Protein AF-A0AAD4DQV1-F1 (afdb_monomer_lite)

Organism: NCBI:txid1912939

Foldseek 3Di:
DDFQLAVVQPKDWDVLQWDAQDDPDPDPVVVVVVVVVNVVQDCCLQRHDDQDPAFNKDLAFWIKIKMFGPAWFLFWKKKFFADLPDPVRQQQAFFKKWKKFKAQDPVSLVVDDDDPQDPVRADDPSNVVSVCVVGVSIDIDTQDIGTDHSPPPPHSMDMGTGDPVSSVSSDIGRMMMMIGPGGNDDGMHGGRYMGTDGDGPVVVD

Radius of gyration: 17.15 Å; chains: 1; bounding box: 56×35×45 Å

InterPro domains:
  IPR012919 SUN domain [PF07738] (46-105)
  IPR012919 SUN domain [PF07738] (138-199)
  IPR012919 SUN domain [PS51469] (10-201)
  IPR045119 SUN domain-containing protein 1-5 [PTHR12911] (1-199)

pLDDT: mean 87.0, std 13.78, range [47.75, 98.62]

Secondary structure (DSSP, 8-state):
---TT-GGGT-EE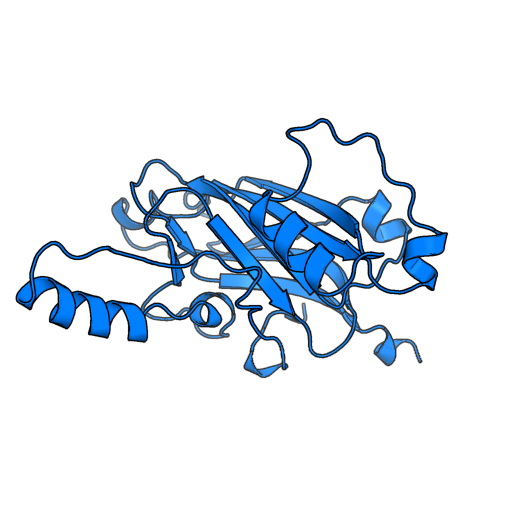-GGGS-------SSHHHHHHHHHHHHH--GGGGG-SS--SSPEEESSS-EEEEEEEEEEEEEEEEEEE---S-GGGTTTSB-EEEEEEEE-SHHHHHH-------TTSSSPHHHHHHHHHH-TT-EEEEEEEEE--TT-SS-SEEEEEPPHHHHHHT-EEEEEEEEE--BSS-SSEEE-EEEEEEEEGGGG-

Sequence (205 aa):
MQDFALVSSGAFYVPLLTSKFDITPSSWHVWRQTADQHKSNSPNLALTADLPESCWRLPQSRGHLGIGFKSPVIITHVSIEHLTQSSSSLLDAPRDIVIWGFIEHAENLQRYRPVNLGVDDGPPHAVIEASRRQNPSGSFIKLVHVEYSPFDHESPVQTFPVYQDILRSGFDFGLIVVEIRGNWGAIETCLYRVRVHGKDIRDEL

Structure (mmCIF, N/CA/C/O backbone):
data_AF-A0AAD4DQV1-F1
#
_entry.id   AF-A0AAD4DQV1-F1
#
loop_
_atom_site.group_PDB
_atom_site.id
_atom_site.type_symbol
_atom_site.label_atom_id
_atom_site.label_alt_id
_atom_site.label_comp_id
_atom_site.label_asym_id
_atom_site.label_entity_id
_atom_site.label_seq_id
_atom_site.pdbx_PDB_ins_code
_atom_site.Cartn_x
_atom_site.Cartn_y
_atom_site.Cartn_z
_atom_site.occupancy
_atom_site.B_iso_or_equiv
_atom_site.auth_seq_id
_atom_site.auth_comp_id
_atom_site.auth_asym_id
_atom_site.auth_atom_id
_atom_site.pdbx_PDB_model_num
ATOM 1 N N . MET A 1 1 ? -14.592 3.228 -7.881 1.00 81.81 1 MET A N 1
ATOM 2 C CA . MET A 1 1 ? -14.496 3.040 -6.414 1.00 81.81 1 MET A CA 1
ATOM 3 C C . MET A 1 1 ? -13.707 4.205 -5.844 1.00 81.81 1 MET A C 1
ATOM 5 O O . MET A 1 1 ? -12.772 4.638 -6.509 1.00 81.81 1 MET A O 1
ATOM 9 N N . GLN A 1 2 ? -14.097 4.743 -4.686 1.00 93.06 2 GLN A N 1
ATOM 10 C CA . GLN A 1 2 ? -13.367 5.841 -4.039 1.00 93.06 2 GLN A CA 1
ATOM 11 C C . GLN A 1 2 ? -11.947 5.398 -3.666 1.00 93.06 2 GLN A C 1
ATOM 13 O O . GLN A 1 2 ? -11.755 4.255 -3.254 1.00 93.06 2 GLN A O 1
ATOM 18 N N . ASP A 1 3 ? -10.969 6.285 -3.848 1.00 96.25 3 ASP A N 1
ATOM 19 C CA . ASP A 1 3 ? -9.567 6.065 -3.487 1.00 96.25 3 ASP A CA 1
ATOM 20 C C . ASP A 1 3 ? -9.250 6.802 -2.181 1.00 96.25 3 ASP A C 1
ATOM 22 O O . ASP A 1 3 ? -9.121 8.025 -2.155 1.00 96.25 3 ASP A O 1
ATOM 26 N N . PHE A 1 4 ? -9.161 6.053 -1.086 1.00 97.44 4 PHE A N 1
ATOM 27 C CA . PHE A 1 4 ? -8.849 6.571 0.244 1.00 97.44 4 PHE A CA 1
ATOM 28 C C . PHE A 1 4 ? -7.357 6.822 0.453 1.00 97.44 4 PHE A C 1
ATOM 30 O O . PHE A 1 4 ? -7.007 7.519 1.398 1.00 97.44 4 PHE A O 1
ATOM 37 N N . ALA A 1 5 ? -6.488 6.294 -0.416 1.00 97.69 5 ALA A N 1
ATOM 38 C CA . ALA A 1 5 ? -5.046 6.529 -0.364 1.00 97.69 5 ALA A CA 1
ATOM 39 C C . ALA A 1 5 ? -4.625 7.805 -1.112 1.00 97.69 5 ALA A C 1
ATOM 41 O O . ALA A 1 5 ? -3.450 8.164 -1.101 1.00 97.69 5 ALA A O 1
ATOM 42 N N . LEU A 1 6 ? -5.572 8.507 -1.738 1.00 96.75 6 LEU A N 1
ATOM 43 C CA . LEU A 1 6 ? -5.305 9.701 -2.524 1.00 96.75 6 LEU A CA 1
ATOM 44 C C . LEU A 1 6 ? -4.986 10.918 -1.635 1.00 96.75 6 LEU A C 1
ATOM 46 O O . LEU A 1 6 ? -5.798 11.327 -0.800 1.00 96.75 6 LEU A O 1
ATOM 50 N N . VAL A 1 7 ? -3.840 11.567 -1.871 1.00 96.19 7 VAL A N 1
ATOM 51 C CA . VAL A 1 7 ? -3.399 12.751 -1.099 1.00 96.19 7 VAL A CA 1
ATOM 52 C C . VAL A 1 7 ? -4.414 13.894 -1.163 1.00 96.19 7 VAL A C 1
ATOM 54 O O . VAL A 1 7 ? -4.730 14.500 -0.140 1.00 96.19 7 VAL A O 1
ATOM 57 N N . SER A 1 8 ? -5.001 14.166 -2.333 1.00 94.75 8 SER A N 1
ATOM 58 C CA . SER A 1 8 ? -6.030 15.210 -2.470 1.00 94.75 8 SER A CA 1
ATOM 59 C C . SER A 1 8 ? -7.336 14.883 -1.732 1.00 94.75 8 SER A C 1
ATOM 61 O O . SER A 1 8 ? -8.146 15.778 -1.504 1.00 94.75 8 SER A O 1
ATOM 63 N N . SER A 1 9 ? -7.536 13.626 -1.323 1.00 93.44 9 SER A N 1
ATOM 64 C CA . SER A 1 9 ? -8.640 13.188 -0.457 1.00 93.44 9 SER A CA 1
ATOM 65 C C . SER A 1 9 ? -8.276 13.207 1.036 1.00 93.44 9 SER A C 1
ATOM 67 O O . SER A 1 9 ? -9.138 12.961 1.881 1.00 93.44 9 SER A O 1
ATOM 69 N N . GLY A 1 10 ? -7.035 13.571 1.377 1.00 95.75 10 GLY A N 1
ATOM 70 C CA . GLY A 1 10 ? -6.538 13.727 2.746 1.00 95.75 10 GLY A CA 1
ATOM 71 C C . GLY A 1 10 ? -5.688 12.566 3.262 1.00 95.75 10 GLY A C 1
ATOM 72 O O . GLY A 1 10 ? -5.393 12.538 4.455 1.00 95.75 10 GLY A O 1
ATOM 73 N N . ALA A 1 11 ? -5.305 11.618 2.404 1.00 97.62 11 ALA A N 1
ATOM 74 C CA . ALA A 1 11 ? -4.319 10.603 2.754 1.00 97.62 11 ALA A CA 1
ATOM 75 C C . ALA A 1 11 ? -2.911 11.200 2.877 1.00 97.62 11 ALA A C 1
ATOM 77 O O . ALA A 1 11 ? -2.613 12.259 2.318 1.00 97.62 11 ALA A O 1
ATOM 78 N N . PHE A 1 12 ? -2.025 10.498 3.573 1.00 97.44 12 PHE A N 1
ATOM 79 C CA . PHE A 1 12 ? -0.627 10.893 3.722 1.00 97.44 12 PHE A CA 1
ATOM 80 C C . PHE A 1 12 ? 0.267 9.666 3.892 1.00 97.44 12 PHE A C 1
ATOM 82 O O . PHE A 1 12 ? -0.151 8.657 4.458 1.00 97.44 12 PHE A O 1
ATOM 89 N N . TYR A 1 13 ? 1.520 9.741 3.439 1.00 96.88 13 TYR A N 1
ATOM 90 C CA . TYR A 1 13 ? 2.496 8.705 3.777 1.00 96.88 13 TYR A CA 1
ATOM 91 C C . TYR A 1 13 ? 3.001 8.884 5.215 1.00 96.88 13 TYR A C 1
ATOM 93 O O . TYR A 1 13 ? 3.100 10.005 5.716 1.00 96.88 13 TYR A O 1
ATOM 101 N N . VAL A 1 14 ? 3.366 7.785 5.875 1.00 96.75 14 VAL A N 1
ATOM 102 C CA . VAL A 1 14 ? 3.884 7.791 7.250 1.00 96.75 14 VAL A CA 1
ATOM 103 C C . VAL A 1 14 ? 5.403 7.612 7.222 1.00 96.75 14 VAL A C 1
ATOM 105 O O . VAL A 1 14 ? 5.870 6.495 6.979 1.00 96.75 14 VAL A O 1
ATOM 108 N N . PRO A 1 15 ? 6.209 8.660 7.495 1.00 94.75 15 PRO A N 1
ATOM 109 C CA . PRO A 1 15 ? 7.661 8.603 7.309 1.00 94.75 15 PRO A CA 1
ATOM 110 C C . PRO A 1 15 ? 8.358 7.510 8.124 1.00 94.75 15 PRO A C 1
ATOM 112 O O . PRO A 1 15 ? 9.312 6.904 7.652 1.00 94.75 15 PRO A O 1
ATOM 115 N N . LEU A 1 16 ? 7.876 7.235 9.340 1.00 94.06 16 LEU A N 1
ATOM 116 C CA . LEU A 1 16 ? 8.454 6.215 10.223 1.00 94.06 16 LEU A CA 1
ATOM 117 C C . LEU A 1 16 ? 8.162 4.778 9.772 1.00 94.06 16 LEU A C 1
ATOM 119 O O . LEU A 1 16 ? 8.839 3.860 10.224 1.00 94.06 16 LEU A O 1
ATOM 123 N N . LEU A 1 17 ? 7.171 4.589 8.899 1.00 96.25 17 LEU A N 1
ATOM 124 C CA . LEU A 1 17 ? 6.757 3.293 8.357 1.00 96.25 17 LEU A CA 1
ATOM 125 C C . LEU A 1 17 ? 7.011 3.207 6.847 1.00 96.25 17 LEU A C 1
ATOM 127 O O . LEU A 1 17 ? 6.396 2.386 6.175 1.00 96.25 17 LEU A O 1
ATOM 131 N N . THR A 1 18 ? 7.861 4.083 6.304 1.00 96.44 18 THR A N 1
ATOM 132 C CA . THR A 1 18 ? 8.174 4.150 4.874 1.00 96.44 18 THR A CA 1
ATOM 133 C C . THR A 1 18 ? 9.675 3.999 4.673 1.00 96.44 18 THR A C 1
ATOM 135 O O . THR A 1 18 ? 10.473 4.688 5.308 1.00 96.44 18 THR A O 1
ATOM 138 N N . SER A 1 19 ? 10.065 3.089 3.783 1.00 94.62 19 SER A N 1
ATOM 139 C CA . SER A 1 19 ? 11.461 2.870 3.414 1.00 94.62 19 SER A CA 1
ATOM 140 C C . SER A 1 19 ? 12.062 4.133 2.800 1.00 94.62 19 SER A C 1
ATOM 142 O O . SER A 1 19 ? 11.410 4.851 2.044 1.00 94.62 19 SER A O 1
ATOM 144 N N . LYS A 1 20 ? 13.323 4.413 3.123 1.00 85.62 20 LYS A N 1
ATOM 145 C CA . LYS A 1 20 ? 14.037 5.562 2.567 1.00 85.62 20 LYS A CA 1
ATOM 146 C C . LYS A 1 20 ? 14.740 5.180 1.276 1.00 85.62 20 LYS A C 1
ATOM 148 O O . LYS A 1 20 ? 15.284 4.086 1.147 1.00 85.62 20 LYS A O 1
ATOM 153 N N . PHE A 1 21 ? 14.778 6.127 0.353 1.00 77.00 21 PHE A N 1
ATOM 154 C CA . PHE A 1 21 ? 15.714 6.093 -0.753 1.00 77.00 21 PHE A CA 1
ATOM 155 C C . PHE A 1 21 ? 17.005 6.743 -0.263 1.00 77.00 21 PHE A C 1
ATOM 157 O O . PHE A 1 21 ? 17.104 7.961 -0.313 1.00 77.00 21 PHE A O 1
ATOM 164 N N . ASP A 1 22 ? 17.934 5.956 0.282 1.00 64.81 22 ASP A N 1
ATOM 165 C CA . ASP A 1 22 ? 19.245 6.431 0.741 1.00 64.81 22 ASP A CA 1
ATOM 166 C C . ASP A 1 22 ? 20.325 5.893 -0.211 1.00 64.81 22 ASP A C 1
ATOM 168 O O . ASP A 1 22 ? 20.785 4.760 -0.075 1.00 64.81 22 ASP A O 1
ATOM 172 N N . ILE A 1 23 ? 20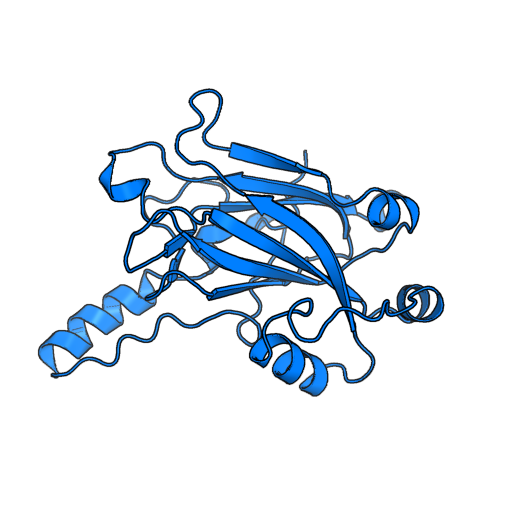.734 6.701 -1.193 1.00 58.88 23 ILE A N 1
ATOM 173 C CA . ILE A 1 23 ? 21.982 6.467 -1.925 1.00 58.88 23 ILE A CA 1
ATOM 174 C C . ILE A 1 23 ? 23.071 7.105 -1.069 1.00 58.88 23 ILE A C 1
ATOM 176 O O . ILE A 1 23 ? 23.034 8.313 -0.874 1.00 58.88 23 ILE A O 1
ATOM 180 N N . THR A 1 24 ? 24.026 6.339 -0.539 1.00 54.75 24 THR A N 1
ATOM 181 C CA . THR A 1 24 ? 25.240 6.905 0.066 1.00 54.75 24 THR A CA 1
ATOM 182 C C . THR A 1 24 ? 26.202 7.280 -1.061 1.00 54.75 24 THR A C 1
ATOM 184 O O . THR A 1 24 ? 26.795 6.404 -1.692 1.00 54.75 24 THR A O 1
ATOM 187 N N . PRO A 1 25 ? 26.372 8.564 -1.396 1.00 56.78 25 PRO A N 1
ATOM 188 C CA . PRO A 1 25 ? 27.166 8.925 -2.552 1.00 56.78 25 PRO A CA 1
ATOM 189 C C . PRO A 1 25 ? 28.649 8.995 -2.165 1.00 56.78 25 PRO A C 1
ATOM 191 O O . PRO A 1 25 ? 29.052 9.539 -1.136 1.00 56.78 25 PRO A O 1
ATOM 194 N N . SER A 1 26 ? 29.484 8.423 -3.027 1.00 57.31 26 SER A N 1
ATOM 195 C CA . SER A 1 26 ? 30.923 8.235 -2.809 1.00 57.31 26 SER A CA 1
ATOM 196 C C . SER A 1 26 ? 31.765 9.505 -3.005 1.00 57.31 26 SER A C 1
ATOM 198 O O . SER A 1 26 ? 32.960 9.501 -2.718 1.00 57.31 26 SER A O 1
ATOM 200 N N . SER A 1 27 ? 31.177 10.601 -3.501 1.00 62.59 27 SER A N 1
ATOM 201 C CA . SER A 1 27 ? 31.878 11.868 -3.752 1.00 62.59 27 SER A CA 1
ATOM 202 C C . SER A 1 27 ? 30.931 13.071 -3.793 1.00 62.59 27 SER A C 1
ATOM 204 O O . SER A 1 27 ? 29.734 12.929 -4.040 1.00 62.59 27 SER A O 1
ATOM 206 N N . TRP A 1 28 ? 31.460 14.282 -3.576 1.00 60.19 28 TRP A N 1
ATOM 207 C CA . TRP A 1 28 ? 30.679 15.530 -3.480 1.00 60.19 28 TRP A CA 1
ATOM 208 C C . TRP A 1 28 ? 29.912 15.908 -4.763 1.00 60.19 28 TRP A C 1
ATOM 210 O O . TRP A 1 28 ? 28.827 16.483 -4.684 1.00 60.19 28 TRP A O 1
ATOM 220 N N . HIS A 1 29 ? 30.434 15.562 -5.946 1.00 58.88 29 HIS A N 1
ATOM 221 C CA . HIS A 1 29 ? 29.721 15.749 -7.215 1.00 58.88 29 HIS A CA 1
ATOM 222 C C . HIS A 1 29 ? 28.482 14.846 -7.302 1.00 58.88 29 HIS A C 1
ATOM 224 O O . HIS A 1 29 ? 27.423 15.290 -7.745 1.00 58.88 29 HIS A O 1
ATOM 230 N N . VAL A 1 30 ? 28.597 13.607 -6.811 1.00 59.91 30 VAL A N 1
ATOM 231 C CA . VAL A 1 30 ? 27.486 12.649 -6.733 1.00 59.91 30 VAL A CA 1
ATOM 232 C C . VAL A 1 30 ? 26.493 13.064 -5.639 1.00 59.91 30 VAL A C 1
ATOM 234 O O . VAL A 1 30 ? 25.291 12.951 -5.857 1.00 59.91 30 VAL A O 1
ATOM 237 N N . TRP A 1 31 ? 26.94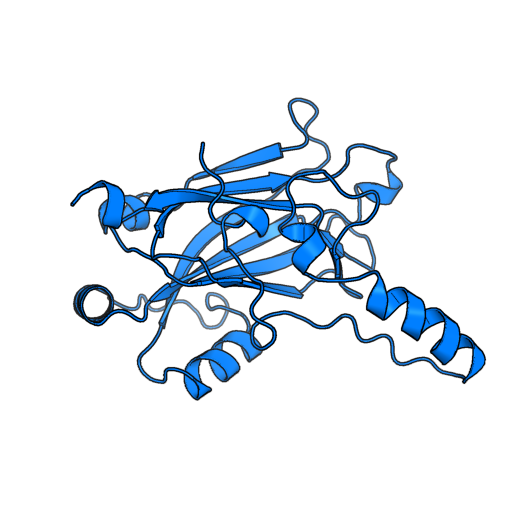7 13.649 -4.518 1.00 57.03 31 TRP A N 1
ATOM 238 C CA . TRP A 1 31 ? 26.064 14.235 -3.487 1.00 57.03 31 TRP A CA 1
ATOM 239 C C . TRP A 1 31 ? 25.111 15.295 -4.065 1.00 57.03 31 TRP A C 1
ATOM 241 O O . TRP A 1 31 ? 23.935 15.321 -3.718 1.00 57.03 31 TRP A O 1
ATOM 251 N N . ARG A 1 32 ? 25.587 16.169 -4.964 1.00 56.31 32 ARG A N 1
ATOM 252 C CA . ARG A 1 32 ? 24.755 17.251 -5.524 1.00 56.31 32 ARG A CA 1
ATOM 253 C C . ARG A 1 32 ? 23.686 16.731 -6.496 1.00 56.31 32 ARG A C 1
ATOM 255 O O . ARG A 1 32 ? 22.572 17.233 -6.478 1.00 56.31 32 ARG A O 1
ATOM 262 N N . GLN A 1 33 ? 24.003 15.701 -7.285 1.00 57.00 33 GLN A N 1
ATOM 263 C CA . GLN A 1 33 ? 23.046 15.042 -8.189 1.00 57.00 33 GLN A CA 1
ATOM 264 C C . GLN A 1 33 ? 22.039 14.161 -7.434 1.00 57.00 33 GLN A C 1
ATOM 266 O O . GLN A 1 33 ? 20.849 14.182 -7.737 1.00 57.00 33 GLN A O 1
ATOM 271 N N . THR A 1 34 ? 22.493 13.430 -6.413 1.00 54.78 34 THR A N 1
ATOM 272 C CA . THR A 1 34 ? 21.614 12.608 -5.564 1.00 54.78 34 THR A CA 1
ATOM 273 C C . THR A 1 34 ? 20.671 13.470 -4.729 1.00 54.78 34 THR A C 1
ATOM 275 O O . THR A 1 34 ? 19.503 13.124 -4.614 1.00 54.78 34 THR A O 1
ATOM 278 N N . ALA A 1 35 ? 21.098 14.636 -4.225 1.00 55.88 35 ALA A N 1
ATOM 279 C CA . ALA A 1 35 ? 20.228 15.560 -3.485 1.00 55.88 35 ALA A CA 1
ATOM 280 C C . ALA A 1 35 ? 19.004 16.046 -4.294 1.00 55.88 35 ALA A C 1
ATOM 282 O O . ALA A 1 35 ? 17.899 16.115 -3.749 1.00 55.88 35 ALA A O 1
ATOM 283 N N . ASP A 1 36 ? 19.170 16.334 -5.589 1.00 54.41 36 ASP A N 1
ATOM 284 C CA . ASP A 1 36 ? 18.055 16.693 -6.480 1.00 54.41 36 ASP A CA 1
ATOM 285 C C . ASP A 1 36 ? 17.170 15.473 -6.821 1.00 54.41 36 ASP A C 1
ATOM 287 O O . ASP A 1 36 ? 15.944 15.593 -6.921 1.00 54.41 36 ASP A O 1
ATOM 291 N N . GLN A 1 37 ? 17.752 14.270 -6.900 1.00 56.19 37 GLN A N 1
ATOM 292 C CA . GLN A 1 37 ? 16.990 13.017 -7.006 1.00 56.19 37 GLN A CA 1
ATOM 293 C C . GLN A 1 37 ? 16.195 12.693 -5.727 1.00 56.19 37 GLN A C 1
ATOM 295 O O . GLN A 1 37 ? 15.058 12.236 -5.812 1.00 56.19 37 GLN A O 1
ATOM 300 N N . HIS A 1 38 ? 16.722 12.996 -4.537 1.00 57.44 38 HIS A N 1
ATOM 301 C CA . HIS A 1 38 ? 15.999 12.829 -3.270 1.00 57.44 38 HIS A CA 1
ATOM 302 C C . HIS A 1 38 ? 14.786 13.762 -3.170 1.00 57.44 38 HIS A C 1
ATOM 304 O O . HIS A 1 38 ? 13.755 13.362 -2.634 1.00 57.44 38 HIS A O 1
ATOM 310 N N . LYS A 1 39 ? 14.877 14.993 -3.696 1.00 59.06 39 LYS A N 1
ATOM 311 C CA . LYS A 1 39 ? 13.730 15.918 -3.749 1.00 59.06 39 LYS A CA 1
ATOM 312 C C . LYS A 1 39 ? 12.637 15.455 -4.709 1.00 59.06 39 LYS A C 1
ATOM 314 O O . LYS A 1 39 ? 11.467 15.698 -4.430 1.00 59.06 39 LYS A O 1
ATOM 319 N N . SER A 1 40 ? 13.007 14.814 -5.818 1.00 73.81 40 SER A N 1
ATOM 320 C CA . SER A 1 40 ? 12.042 14.310 -6.800 1.00 73.81 40 SER A CA 1
ATOM 321 C C . SER A 1 40 ? 11.454 12.943 -6.433 1.00 73.81 40 SER A C 1
ATOM 323 O O . SER A 1 40 ? 10.347 12.650 -6.862 1.00 73.81 40 SER A O 1
ATOM 325 N N . ASN A 1 41 ? 12.104 12.139 -5.583 1.00 85.81 41 ASN A N 1
ATOM 326 C CA . ASN A 1 41 ? 11.630 10.809 -5.178 1.00 85.81 41 ASN A CA 1
ATOM 327 C C . ASN A 1 41 ? 10.736 10.805 -3.913 1.00 85.81 41 ASN A C 1
ATOM 329 O O . ASN A 1 41 ? 11.027 10.135 -2.917 1.00 85.81 41 ASN A O 1
ATOM 333 N N . SER A 1 42 ? 9.651 11.581 -3.915 1.00 90.62 42 SER A N 1
ATOM 334 C CA . SER A 1 42 ? 8.717 11.615 -2.779 1.00 90.62 42 SER A CA 1
ATOM 335 C C . SER A 1 42 ? 7.819 10.367 -2.738 1.00 90.62 42 SER A C 1
ATOM 337 O O . SER A 1 42 ? 7.233 10.031 -3.766 1.00 90.62 42 SER A O 1
ATOM 339 N N . PRO A 1 43 ? 7.582 9.738 -1.566 1.00 93.88 43 PRO A N 1
ATOM 340 C CA . PRO A 1 43 ? 6.581 8.671 -1.430 1.00 93.88 43 PRO A CA 1
ATOM 341 C C . PRO A 1 43 ? 5.161 9.087 -1.834 1.00 93.88 43 PRO A C 1
ATOM 343 O O . PRO A 1 43 ? 4.360 8.244 -2.228 1.00 93.88 43 PRO A O 1
ATOM 346 N N . ASN A 1 44 ? 4.856 10.391 -1.796 1.00 92.94 44 ASN A N 1
ATOM 347 C CA . ASN A 1 44 ? 3.573 10.917 -2.264 1.00 92.94 44 ASN A CA 1
ATOM 348 C C . ASN A 1 44 ? 3.318 10.654 -3.752 1.00 92.94 44 ASN A C 1
ATOM 350 O O . ASN A 1 44 ? 2.157 10.640 -4.142 1.00 92.94 44 ASN A O 1
ATOM 354 N N . LEU A 1 45 ? 4.354 10.410 -4.566 1.00 92.25 45 LEU A N 1
ATOM 355 C CA . LEU A 1 45 ? 4.180 10.036 -5.974 1.00 92.25 45 LEU A CA 1
ATOM 356 C C . LEU A 1 45 ? 3.315 8.780 -6.131 1.00 92.25 45 LEU A C 1
ATOM 358 O O . LEU A 1 45 ? 2.510 8.709 -7.051 1.00 92.25 45 LEU A O 1
ATOM 362 N N . ALA A 1 46 ? 3.417 7.832 -5.191 1.00 94.94 46 ALA A N 1
ATOM 363 C CA . ALA A 1 46 ? 2.605 6.617 -5.191 1.00 94.94 46 ALA A CA 1
ATOM 364 C C . ALA A 1 46 ? 1.140 6.852 -4.768 1.00 94.94 46 ALA A C 1
ATOM 366 O O . ALA A 1 46 ? 0.328 5.929 -4.837 1.00 94.94 46 ALA A O 1
ATOM 367 N N . LEU A 1 47 ? 0.803 8.061 -4.307 1.00 95.25 47 LEU A N 1
ATOM 368 C CA . LEU A 1 47 ? -0.470 8.421 -3.674 1.00 95.25 47 LEU A CA 1
ATOM 369 C C . LEU A 1 47 ? -1.184 9.589 -4.389 1.00 95.25 47 LEU A C 1
ATOM 371 O O . LEU A 1 47 ? -2.135 10.158 -3.850 1.00 95.25 47 LEU A O 1
ATOM 375 N N . THR A 1 48 ? -0.732 9.987 -5.582 1.00 90.19 48 THR A N 1
ATOM 376 C CA . THR A 1 48 ? -1.330 11.069 -6.390 1.00 90.19 48 THR A CA 1
ATOM 377 C C . THR A 1 48 ? -2.222 10.546 -7.521 1.00 90.19 48 THR A C 1
ATOM 379 O O . THR A 1 48 ? -2.101 9.402 -7.952 1.00 90.19 48 THR A O 1
ATOM 382 N N . ALA A 1 49 ? -3.171 11.377 -7.976 1.00 73.94 49 ALA A N 1
ATOM 383 C CA . ALA A 1 49 ? -4.227 10.972 -8.911 1.00 73.94 49 ALA A CA 1
ATOM 384 C C . ALA A 1 49 ? -3.746 10.783 -10.355 1.00 73.94 49 ALA A C 1
ATOM 386 O O . ALA A 1 49 ? -4.181 9.836 -11.010 1.00 73.94 49 ALA A O 1
ATOM 387 N N . ASP A 1 50 ? -2.886 11.669 -10.844 1.00 74.75 50 ASP A N 1
ATOM 388 C CA . ASP A 1 50 ? -2.306 11.538 -12.175 1.00 74.75 50 ASP A CA 1
ATOM 389 C C . ASP A 1 50 ? -1.103 10.609 -12.082 1.00 74.75 50 ASP A C 1
ATOM 391 O O . ASP A 1 50 ? -0.314 10.732 -11.141 1.00 74.75 50 ASP A O 1
ATOM 395 N N . LEU A 1 51 ? -0.975 9.674 -13.033 1.00 65.19 51 LEU A N 1
ATOM 396 C CA . LEU A 1 51 ? 0.241 8.876 -13.150 1.00 65.19 51 LEU A CA 1
ATOM 397 C C . LEU A 1 51 ? 1.393 9.851 -13.382 1.00 65.19 51 LEU A C 1
ATOM 399 O O . LEU A 1 51 ? 1.449 10.461 -14.454 1.00 65.19 51 LEU A O 1
ATOM 403 N N . PRO A 1 52 ? 2.271 10.058 -12.389 1.00 65.88 52 PRO A N 1
ATOM 404 C CA . PRO A 1 52 ? 3.303 11.054 -12.540 1.00 65.88 52 PRO A CA 1
ATOM 405 C C . PRO A 1 52 ? 4.288 10.573 -13.608 1.00 65.88 52 PRO A C 1
ATOM 407 O O . PRO A 1 52 ? 4.457 9.370 -13.824 1.00 65.88 52 PRO A O 1
ATOM 410 N N . GLU A 1 53 ? 5.004 11.504 -14.241 1.00 69.81 53 GLU A N 1
ATOM 411 C CA . GLU A 1 53 ? 6.116 11.156 -15.143 1.00 69.81 53 GLU A CA 1
ATOM 412 C C . GLU A 1 53 ? 7.213 10.336 -14.424 1.00 69.81 53 GLU A C 1
ATOM 414 O O . GLU A 1 53 ? 8.053 9.702 -15.061 1.00 69.81 53 GLU A O 1
ATOM 419 N N . SER A 1 54 ? 7.190 10.311 -13.085 1.00 79.25 54 SER A N 1
ATOM 420 C CA . SER A 1 54 ? 8.091 9.556 -12.216 1.00 79.25 54 SER A CA 1
ATOM 421 C C . SER A 1 54 ? 7.348 8.789 -11.117 1.00 79.25 54 SER A C 1
ATOM 423 O O . SER A 1 54 ? 6.412 9.308 -10.522 1.00 79.25 54 SER A O 1
ATOM 425 N N . CYS A 1 55 ? 7.829 7.600 -10.766 1.00 89.56 55 CYS A N 1
ATOM 426 C CA . CYS A 1 55 ? 7.343 6.808 -9.633 1.00 89.56 55 CYS A CA 1
ATOM 427 C C . CYS A 1 55 ? 8.094 7.105 -8.327 1.00 89.56 55 CYS A C 1
ATOM 429 O O . CYS A 1 55 ? 9.180 7.692 -8.339 1.00 89.56 55 CYS A O 1
ATOM 431 N N . TRP A 1 56 ? 7.566 6.599 -7.208 1.00 93.38 56 TRP A N 1
ATOM 432 C CA . TRP A 1 56 ? 8.362 6.454 -5.994 1.00 93.38 56 TRP A CA 1
ATOM 433 C C . TRP A 1 56 ? 9.310 5.254 -6.132 1.00 93.38 56 TRP A C 1
ATOM 435 O O . TRP A 1 56 ? 8.876 4.110 -6.269 1.00 93.38 56 TRP A O 1
ATOM 445 N N . ARG A 1 57 ? 10.615 5.524 -6.117 1.00 92.00 57 ARG A N 1
ATOM 446 C CA . ARG A 1 57 ? 11.684 4.539 -6.282 1.00 92.00 57 ARG A CA 1
ATOM 447 C C . ARG A 1 57 ? 12.201 4.025 -4.948 1.00 92.00 57 ARG A C 1
ATOM 449 O O . ARG A 1 57 ? 12.430 4.795 -4.013 1.00 92.00 57 ARG A O 1
ATOM 456 N N . LEU A 1 58 ? 12.484 2.730 -4.914 1.00 92.44 58 LEU A N 1
ATOM 457 C CA . LEU A 1 58 ? 13.254 2.043 -3.886 1.00 92.44 58 LEU A CA 1
ATOM 458 C C . LEU A 1 58 ? 14.614 1.655 -4.481 1.00 92.44 58 LEU A C 1
ATOM 460 O O . LEU A 1 58 ? 14.641 1.110 -5.583 1.00 92.44 58 LEU A O 1
ATOM 464 N N . PRO A 1 59 ? 15.736 1.853 -3.764 1.00 88.50 59 PRO A N 1
ATOM 465 C CA . PRO A 1 59 ? 17.071 1.548 -4.292 1.00 88.50 59 PRO A CA 1
ATOM 466 C C . PRO A 1 59 ? 17.369 0.033 -4.322 1.00 88.50 59 PRO A C 1
ATOM 468 O O . PRO A 1 59 ? 18.505 -0.386 -4.520 1.00 88.50 59 PRO A O 1
ATOM 471 N N . GLN A 1 60 ? 16.363 -0.792 -4.026 1.00 90.88 60 GLN A N 1
ATOM 472 C CA . GLN A 1 60 ? 16.419 -2.243 -3.893 1.00 90.88 60 GLN A CA 1
ATOM 473 C C . GLN A 1 60 ? 15.087 -2.825 -4.381 1.00 90.88 60 GLN A C 1
ATOM 475 O O . GLN A 1 60 ? 14.083 -2.113 -4.445 1.00 90.88 60 GLN A O 1
ATOM 480 N N . SER A 1 61 ? 15.039 -4.138 -4.603 1.00 94.31 61 SER A N 1
ATOM 481 C CA . SER A 1 61 ? 13.808 -4.837 -4.997 1.00 94.31 61 SER A CA 1
ATOM 482 C C . SER A 1 61 ? 12.739 -4.922 -3.893 1.00 94.31 61 SER A C 1
ATOM 484 O O . SER A 1 61 ? 11.609 -5.338 -4.155 1.00 94.31 61 SER A O 1
ATOM 486 N N . ARG A 1 62 ? 13.085 -4.543 -2.653 1.00 95.44 62 ARG A N 1
ATOM 487 C CA . ARG A 1 62 ? 12.243 -4.649 -1.453 1.00 95.44 62 ARG A CA 1
ATOM 488 C C . ARG A 1 62 ? 12.092 -3.311 -0.745 1.00 95.44 62 ARG A C 1
ATOM 490 O O . ARG A 1 62 ? 13.009 -2.494 -0.740 1.00 95.44 62 ARG A O 1
ATOM 497 N N . GLY A 1 63 ? 10.960 -3.126 -0.079 1.00 96.00 63 GLY A N 1
ATOM 498 C CA . GLY A 1 63 ? 10.687 -1.938 0.723 1.00 96.00 63 GLY A CA 1
ATOM 499 C C . GLY A 1 63 ? 9.264 -1.926 1.257 1.00 96.00 63 GLY A C 1
ATOM 500 O O . GLY A 1 63 ? 8.522 -2.894 1.114 1.00 96.00 63 GLY A O 1
ATOM 501 N N . HIS A 1 64 ? 8.878 -0.835 1.901 1.00 97.44 64 HIS A N 1
ATOM 502 C CA . HIS A 1 64 ? 7.528 -0.670 2.428 1.00 97.44 64 HIS A CA 1
ATOM 503 C C . HIS A 1 64 ? 7.091 0.795 2.426 1.00 97.44 64 HIS A C 1
ATOM 505 O O . HIS A 1 64 ? 7.915 1.682 2.645 1.00 97.44 64 HIS A O 1
ATOM 511 N N . LEU A 1 65 ? 5.799 1.034 2.202 1.00 98.25 65 LEU A N 1
ATOM 512 C CA . LEU A 1 65 ? 5.145 2.342 2.224 1.00 98.25 65 LEU A CA 1
ATOM 513 C C . LEU A 1 65 ? 4.033 2.341 3.273 1.00 98.25 65 LEU A C 1
ATOM 515 O O . LEU A 1 65 ? 3.064 1.594 3.147 1.00 98.25 65 LEU A O 1
ATOM 519 N N . GLY A 1 66 ? 4.158 3.185 4.294 1.00 98.25 66 GLY A N 1
ATOM 520 C CA . GLY A 1 66 ? 3.092 3.416 5.265 1.00 98.25 66 GLY A CA 1
ATOM 521 C C . GLY A 1 66 ? 2.128 4.478 4.753 1.00 98.25 66 GLY A C 1
ATOM 522 O O . GLY A 1 66 ? 2.578 5.538 4.323 1.00 98.25 66 GLY A O 1
ATOM 523 N N . ILE A 1 67 ? 0.825 4.220 4.824 1.00 98.50 67 ILE A N 1
ATOM 524 C CA . ILE A 1 67 ? -0.233 5.118 4.343 1.00 98.50 67 ILE A CA 1
ATOM 525 C C . ILE A 1 67 ? -1.228 5.339 5.480 1.00 98.50 67 ILE A C 1
ATOM 527 O O . ILE A 1 67 ? -1.804 4.379 5.986 1.00 98.50 67 ILE A O 1
ATOM 531 N N . GLY A 1 68 ? -1.420 6.594 5.874 1.00 97.81 68 GLY A N 1
ATOM 532 C CA . GLY A 1 68 ? -2.477 7.032 6.778 1.00 97.81 68 GLY A CA 1
ATOM 533 C C . GLY A 1 68 ? -3.644 7.645 6.007 1.00 97.81 68 GLY A C 1
ATOM 534 O O . GLY A 1 68 ? -3.455 8.268 4.958 1.00 97.81 68 GLY A O 1
ATOM 535 N N . PHE A 1 69 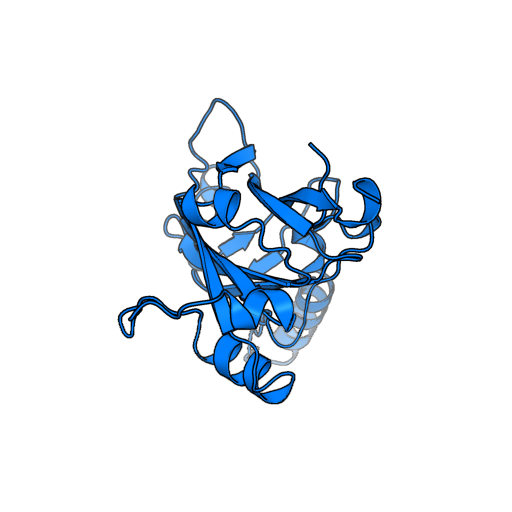? -4.853 7.479 6.535 1.00 96.69 69 PHE A N 1
ATOM 536 C CA . PHE A 1 69 ? -6.083 8.000 5.942 1.00 96.69 69 PHE A CA 1
ATOM 537 C C . PHE A 1 69 ? -6.648 9.175 6.744 1.00 96.69 69 PHE A C 1
ATOM 539 O O . PHE A 1 69 ? -6.371 9.344 7.931 1.00 96.69 69 PHE A O 1
ATOM 546 N N . LYS A 1 70 ? -7.494 9.983 6.096 1.00 95.69 70 LYS A N 1
ATOM 547 C CA . LYS A 1 70 ? -8.211 11.098 6.740 1.00 95.69 70 LYS A CA 1
ATOM 548 C C . LYS A 1 70 ? -9.213 10.628 7.805 1.00 95.69 70 LYS A C 1
ATOM 550 O O . LYS A 1 70 ? -9.497 11.357 8.754 1.00 95.69 70 LYS A O 1
ATOM 555 N N . SER A 1 71 ? -9.784 9.449 7.606 1.00 93.38 71 SER A N 1
ATOM 556 C CA . SER A 1 71 ? -10.766 8.793 8.469 1.00 93.38 71 SER A CA 1
ATOM 557 C C . SER A 1 71 ? -10.572 7.280 8.385 1.00 93.38 71 SER A C 1
ATOM 559 O O . SER A 1 71 ? -10.023 6.806 7.388 1.00 93.38 71 SER A O 1
ATOM 561 N N . PRO A 1 72 ? -11.005 6.516 9.401 1.00 94.75 72 PRO A N 1
ATOM 562 C CA . PRO A 1 72 ? -10.921 5.064 9.356 1.00 94.75 72 PRO A CA 1
ATOM 563 C C . PRO A 1 72 ? -11.747 4.475 8.209 1.00 94.75 72 PRO A C 1
ATOM 565 O O . PRO A 1 72 ? -12.877 4.899 7.957 1.00 94.75 72 PRO A O 1
ATOM 568 N N . VAL A 1 73 ? -11.171 3.488 7.524 1.00 96.00 73 VAL A N 1
ATOM 569 C CA . VAL A 1 73 ? -11.750 2.874 6.324 1.00 96.00 73 VAL A CA 1
ATOM 570 C C . VAL A 1 73 ? -11.944 1.383 6.544 1.00 96.00 73 VAL A C 1
ATOM 572 O O . VAL A 1 73 ? -10.996 0.683 6.905 1.00 96.00 73 VAL A O 1
ATOM 575 N N . ILE A 1 74 ? -13.140 0.874 6.246 1.00 96.38 74 ILE A N 1
ATOM 576 C CA . ILE A 1 74 ? -13.358 -0.566 6.071 1.00 96.38 74 ILE A CA 1
ATOM 577 C C . ILE A 1 74 ? -12.864 -0.924 4.671 1.00 96.38 74 ILE A C 1
ATOM 579 O O . ILE A 1 74 ? -13.541 -0.673 3.668 1.00 96.38 74 ILE A O 1
ATOM 583 N N . ILE A 1 75 ? -11.642 -1.448 4.595 1.00 97.75 75 ILE A N 1
ATOM 584 C CA . ILE A 1 75 ? -10.957 -1.708 3.327 1.00 97.75 75 ILE A CA 1
ATOM 585 C C . ILE A 1 75 ? -11.546 -2.954 2.674 1.00 97.75 75 ILE A C 1
ATOM 587 O O . ILE A 1 75 ? -11.668 -4.002 3.299 1.00 97.75 75 ILE A O 1
ATOM 591 N N . THR A 1 76 ? -11.874 -2.839 1.389 1.00 97.88 76 THR A N 1
ATOM 592 C CA . THR A 1 76 ? -12.418 -3.941 0.591 1.00 97.88 76 THR A CA 1
ATOM 593 C C . THR A 1 76 ? -11.471 -4.406 -0.501 1.00 97.88 76 THR A C 1
ATOM 595 O O . THR A 1 76 ? -11.372 -5.604 -0.753 1.00 97.88 76 THR A O 1
ATOM 598 N N . HIS A 1 77 ? -10.780 -3.468 -1.148 1.00 98.44 77 HIS A N 1
ATOM 599 C CA . HIS A 1 77 ? -9.875 -3.751 -2.251 1.00 98.44 77 HIS A CA 1
ATOM 600 C C . HIS A 1 77 ? -8.679 -2.809 -2.211 1.00 98.44 77 HIS A C 1
ATOM 602 O O . HIS A 1 77 ? -8.770 -1.678 -1.727 1.00 98.44 77 HIS A O 1
ATOM 608 N N . VAL A 1 78 ? -7.579 -3.258 -2.796 1.00 98.31 78 VAL A N 1
ATOM 609 C CA . VAL A 1 78 ? -6.394 -2.445 -3.063 1.00 98.31 78 VAL A CA 1
ATOM 610 C C . VAL A 1 78 ? -6.090 -2.549 -4.546 1.00 98.31 78 VAL A C 1
ATOM 612 O O . VAL A 1 78 ? -6.185 -3.636 -5.110 1.00 98.31 78 VAL A O 1
ATOM 615 N N . SER A 1 79 ? -5.736 -1.436 -5.180 1.00 97.88 79 SER A N 1
ATOM 616 C CA . SER A 1 79 ? -5.278 -1.449 -6.568 1.00 97.88 79 SER A CA 1
ATOM 617 C C . SER A 1 79 ? -3.820 -1.040 -6.662 1.00 97.88 79 SER A C 1
ATOM 619 O O . SER A 1 79 ? -3.400 -0.096 -5.993 1.00 97.88 79 SER A O 1
ATOM 621 N N . ILE A 1 80 ? -3.077 -1.731 -7.519 1.00 96.62 80 ILE A N 1
ATOM 622 C CA . ILE A 1 80 ? -1.698 -1.414 -7.883 1.00 96.62 80 ILE A CA 1
ATOM 623 C C . ILE A 1 80 ? -1.685 -1.051 -9.361 1.00 96.62 80 ILE A C 1
ATOM 625 O O . ILE A 1 80 ? -2.355 -1.690 -10.172 1.00 96.62 80 ILE A O 1
ATOM 629 N N . GLU A 1 81 ? -0.949 -0.004 -9.702 1.00 92.50 81 GLU A N 1
ATOM 630 C CA . GLU A 1 81 ? -0.828 0.483 -11.068 1.00 92.50 81 GLU A CA 1
ATOM 631 C C . GLU A 1 81 ? 0.637 0.771 -11.388 1.00 92.50 81 GLU A C 1
ATOM 633 O O . GLU A 1 81 ? 1.368 1.312 -10.553 1.00 92.50 81 GLU A O 1
ATOM 638 N N . HIS A 1 82 ? 1.047 0.398 -12.600 1.00 90.31 82 HIS A N 1
ATOM 639 C CA . HIS A 1 82 ? 2.380 0.620 -13.151 1.00 90.31 82 HIS A CA 1
ATOM 640 C C . HIS A 1 82 ? 2.279 1.143 -14.587 1.00 90.31 82 HIS A C 1
ATOM 642 O O . HIS A 1 82 ? 1.291 0.891 -15.280 1.00 90.31 82 HIS A O 1
ATOM 648 N N . LEU A 1 83 ? 3.302 1.862 -15.061 1.00 83.56 83 LEU A N 1
ATOM 649 C CA . LEU A 1 83 ? 3.371 2.225 -16.477 1.00 83.56 83 LEU A CA 1
ATOM 650 C C . LEU A 1 83 ? 3.578 0.992 -17.356 1.00 83.56 83 LEU A C 1
ATOM 652 O O . LEU A 1 83 ? 4.313 0.074 -17.002 1.00 83.56 83 LEU A O 1
ATOM 656 N N . THR A 1 84 ? 2.992 1.044 -18.551 1.00 71.81 84 THR A N 1
ATOM 657 C CA . THR A 1 84 ? 3.111 0.025 -19.605 1.00 71.81 84 THR A CA 1
ATOM 658 C C . THR A 1 84 ? 4.227 0.321 -20.614 1.00 71.81 84 THR A C 1
ATOM 660 O O . THR A 1 84 ? 4.340 -0.357 -21.636 1.00 71.81 84 THR A O 1
ATOM 663 N N . GLN A 1 85 ? 5.038 1.360 -20.387 1.00 65.00 85 GLN A N 1
ATOM 664 C CA . GLN A 1 85 ? 5.994 1.845 -21.384 1.00 65.00 85 GLN A CA 1
ATOM 665 C C . GLN A 1 85 ? 7.358 1.157 -21.262 1.00 65.00 85 GLN A C 1
ATOM 667 O O . GLN A 1 85 ? 8.055 1.342 -20.276 1.00 65.00 85 GLN A O 1
ATOM 672 N N . SER A 1 86 ? 7.787 0.481 -22.334 1.00 62.16 86 SER A N 1
ATOM 673 C CA . SER A 1 86 ? 9.102 -0.166 -22.515 1.00 62.16 86 SER A CA 1
ATOM 674 C C . SER A 1 86 ? 9.412 -1.337 -21.570 1.00 62.16 86 SER A C 1
ATOM 676 O O . SER A 1 86 ? 9.141 -1.300 -20.377 1.00 62.16 86 SER A O 1
ATOM 678 N N . SER A 1 87 ? 10.050 -2.389 -22.092 1.00 61.06 87 SER A N 1
ATOM 679 C CA . SER A 1 87 ? 10.347 -3.609 -21.325 1.00 61.06 87 SER A CA 1
ATOM 680 C C . SER A 1 87 ? 11.269 -3.377 -20.125 1.00 61.06 87 SER A C 1
ATOM 682 O O . SER A 1 87 ? 11.144 -4.072 -19.121 1.00 61.06 87 SER A O 1
ATOM 684 N N . SER A 1 88 ? 12.182 -2.403 -20.203 1.00 61.81 88 SER A N 1
ATOM 685 C CA . SER A 1 88 ? 13.087 -2.057 -19.099 1.00 61.81 88 SER A CA 1
ATOM 686 C C . SER A 1 88 ? 12.353 -1.510 -17.877 1.00 61.81 88 SER A C 1
ATOM 688 O O . SER A 1 88 ? 12.793 -1.769 -16.763 1.00 61.81 88 SER A O 1
ATOM 690 N N . SER A 1 89 ? 11.231 -0.817 -18.083 1.00 73.50 89 SER A N 1
ATOM 691 C CA . SER A 1 89 ? 10.378 -0.284 -17.014 1.00 73.50 89 SER A CA 1
ATOM 692 C C . SER A 1 89 ? 9.271 -1.251 -16.599 1.00 73.50 89 SER A C 1
ATOM 694 O O . SER A 1 89 ? 8.356 -0.860 -15.896 1.00 73.50 89 SER A O 1
ATOM 696 N N . LEU A 1 90 ? 9.269 -2.500 -17.070 1.00 88.81 90 LEU A N 1
ATOM 697 C CA . LEU A 1 90 ? 8.378 -3.526 -16.512 1.00 88.81 90 LEU A CA 1
ATOM 698 C C . LEU A 1 90 ? 9.115 -4.365 -15.461 1.00 88.81 90 LEU A C 1
ATOM 700 O O . LEU A 1 90 ? 8.493 -4.903 -14.553 1.00 88.81 90 LEU A O 1
ATOM 704 N N . LEU A 1 91 ? 10.447 -4.468 -15.554 1.00 93.25 91 LEU A N 1
ATOM 705 C CA . LEU A 1 91 ? 11.248 -5.282 -14.634 1.00 93.25 91 LEU A CA 1
ATOM 706 C C . LEU A 1 91 ? 11.382 -4.662 -13.230 1.00 93.25 91 LEU A C 1
ATOM 708 O O . LEU A 1 91 ? 11.624 -5.389 -12.264 1.00 93.25 91 LEU A O 1
ATOM 712 N N . ASP A 1 92 ? 11.235 -3.341 -13.116 1.00 93.12 92 ASP A N 1
ATOM 713 C CA . ASP A 1 92 ? 11.241 -2.582 -11.858 1.00 93.12 92 ASP A CA 1
ATOM 714 C C . ASP A 1 92 ? 9.856 -2.469 -11.209 1.00 93.12 92 ASP A C 1
ATOM 716 O O . ASP A 1 92 ? 9.755 -1.989 -10.078 1.00 93.12 92 ASP A O 1
ATOM 720 N N . ALA A 1 93 ? 8.801 -2.972 -11.857 1.00 94.88 93 ALA A N 1
ATOM 721 C CA . ALA A 1 93 ? 7.475 -3.021 -11.262 1.00 94.88 93 ALA A CA 1
ATOM 722 C C . ALA A 1 93 ? 7.465 -3.909 -10.002 1.00 94.88 93 ALA A C 1
ATOM 724 O O . ALA A 1 93 ? 8.121 -4.959 -9.971 1.00 94.88 93 ALA A O 1
ATOM 725 N N . PRO A 1 94 ? 6.709 -3.535 -8.954 1.00 97.00 94 PRO A N 1
ATOM 726 C CA . PRO A 1 94 ? 6.570 -4.373 -7.772 1.00 97.00 94 PRO A CA 1
ATOM 727 C C . PRO A 1 94 ? 5.882 -5.686 -8.156 1.00 97.00 94 PRO A C 1
ATOM 729 O O . PRO A 1 94 ? 4.977 -5.696 -8.981 1.00 97.00 94 PRO A O 1
ATOM 732 N N . ARG A 1 95 ? 6.311 -6.801 -7.568 1.00 97.25 95 ARG A N 1
ATOM 733 C CA . ARG A 1 95 ? 5.787 -8.135 -7.878 1.00 97.25 95 ARG A CA 1
ATOM 734 C C . ARG A 1 95 ? 5.056 -8.718 -6.682 1.00 97.25 95 ARG A C 1
ATOM 736 O O . ARG A 1 95 ? 3.835 -8.734 -6.664 1.00 97.25 95 ARG A O 1
ATOM 743 N N . ASP A 1 96 ? 5.811 -9.176 -5.692 1.00 97.88 96 ASP A N 1
ATOM 744 C CA . ASP A 1 96 ? 5.296 -9.819 -4.485 1.00 97.88 96 ASP A CA 1
ATOM 745 C C . ASP A 1 96 ? 4.936 -8.739 -3.455 1.00 97.88 96 ASP A C 1
ATOM 747 O O . ASP A 1 96 ? 5.829 -8.045 -2.955 1.00 97.88 96 ASP A O 1
ATOM 751 N N . ILE A 1 97 ? 3.640 -8.541 -3.196 1.00 98.44 97 ILE A N 1
ATOM 752 C CA . ILE A 1 97 ? 3.121 -7.428 -2.392 1.00 98.44 97 ILE A CA 1
ATOM 753 C C . ILE A 1 97 ? 2.233 -7.954 -1.265 1.00 98.44 97 ILE A C 1
ATOM 755 O O . ILE A 1 97 ? 1.296 -8.721 -1.491 1.00 98.44 97 ILE A O 1
ATOM 759 N N . VAL A 1 98 ? 2.466 -7.470 -0.046 1.00 98.12 98 VAL A N 1
ATOM 760 C CA . VAL A 1 98 ? 1.609 -7.736 1.115 1.00 98.12 98 VAL A CA 1
ATOM 761 C C . VAL A 1 98 ? 1.061 -6.429 1.663 1.00 98.12 98 VAL A C 1
ATOM 763 O O . VAL A 1 98 ? 1.803 -5.471 1.865 1.00 98.12 98 VAL A O 1
ATOM 766 N N . ILE A 1 99 ? -0.242 -6.386 1.929 1.00 98.25 99 ILE A N 1
ATOM 767 C CA . ILE A 1 99 ? -0.885 -5.231 2.555 1.00 98.25 99 ILE A CA 1
ATOM 768 C C . ILE A 1 99 ? -1.220 -5.572 4.003 1.00 98.25 99 ILE A C 1
ATOM 770 O O . ILE A 1 99 ? -1.954 -6.525 4.274 1.00 98.25 99 ILE A O 1
ATOM 774 N N . TRP A 1 100 ? -0.714 -4.764 4.927 1.00 97.81 100 TRP A N 1
ATOM 775 C CA . TRP A 1 100 ? -0.952 -4.887 6.362 1.00 97.81 100 TRP A CA 1
ATOM 776 C C . TRP A 1 100 ? -1.863 -3.767 6.847 1.00 97.81 100 TRP A C 1
ATOM 778 O O . TRP A 1 100 ? -1.595 -2.603 6.572 1.00 97.81 100 TRP A O 1
ATOM 788 N N . GLY A 1 101 ? -2.904 -4.099 7.603 1.00 96.88 101 GLY A N 1
ATOM 789 C CA . GLY A 1 101 ? -3.739 -3.129 8.307 1.00 96.88 101 GLY A CA 1
ATOM 790 C C . GLY A 1 101 ? -3.280 -2.986 9.750 1.00 96.88 101 GLY A C 1
ATOM 791 O O . GLY A 1 101 ? -3.066 -3.998 10.423 1.00 96.88 101 GLY A O 1
ATOM 792 N N . PHE A 1 102 ? -3.115 -1.752 10.226 1.00 96.25 102 PHE A N 1
ATOM 793 C CA . PHE A 1 102 ? -2.786 -1.496 11.624 1.00 96.25 102 PHE A CA 1
ATOM 794 C C . PHE A 1 102 ? -4.064 -1.418 12.461 1.00 96.25 102 PHE A C 1
ATOM 796 O O . PHE A 1 102 ? -4.914 -0.555 12.253 1.00 96.25 102 PHE A O 1
ATOM 803 N N . ILE A 1 103 ? -4.207 -2.348 13.399 1.00 93.56 103 ILE A N 1
ATOM 804 C CA . ILE A 1 103 ? -5.311 -2.406 14.349 1.00 93.56 103 ILE A CA 1
ATOM 805 C C . ILE A 1 103 ? -4.901 -1.619 15.588 1.00 93.56 103 ILE A C 1
ATOM 807 O O . ILE A 1 103 ? -4.061 -2.074 16.365 1.00 93.56 103 ILE A O 1
ATOM 811 N N . GLU A 1 104 ? -5.517 -0.457 15.783 1.00 89.12 104 GLU A N 1
ATOM 812 C CA . GLU A 1 104 ? -5.227 0.426 16.919 1.00 89.12 104 GLU A CA 1
ATOM 813 C C . GLU A 1 104 ? -6.448 0.804 17.760 1.00 89.12 104 GLU A C 1
ATOM 815 O O . GLU A 1 104 ? -6.300 1.176 18.924 1.00 89.12 104 GLU A O 1
ATOM 820 N N . HIS A 1 105 ? -7.658 0.672 17.213 1.00 87.31 105 HIS A N 1
ATOM 821 C CA . HIS A 1 105 ? -8.887 0.981 17.938 1.00 87.31 105 HIS A CA 1
ATOM 822 C C . HIS A 1 105 ? -9.225 -0.118 18.946 1.00 87.31 105 HIS A C 1
ATOM 824 O O . HIS A 1 105 ? -9.188 -1.306 18.622 1.00 87.31 105 HIS A O 1
ATOM 830 N N . ALA A 1 106 ? -9.607 0.278 20.164 1.00 86.31 106 ALA A N 1
ATOM 831 C CA . ALA A 1 106 ? -9.904 -0.649 21.257 1.00 86.31 106 ALA A CA 1
ATOM 832 C C . ALA A 1 106 ? -10.991 -1.676 20.887 1.00 86.31 106 ALA A C 1
ATOM 834 O O . ALA A 1 106 ? -10.859 -2.853 21.216 1.00 86.31 106 ALA A O 1
ATOM 835 N N . GLU A 1 107 ? -12.024 -1.258 20.155 1.00 88.81 107 GLU A N 1
ATOM 836 C CA . GLU A 1 107 ? -13.111 -2.129 19.685 1.00 88.81 107 GLU A CA 1
ATOM 837 C C . GLU A 1 107 ? -12.620 -3.208 18.710 1.00 88.81 107 GLU A C 1
ATOM 839 O O . GLU A 1 107 ? -13.063 -4.360 18.754 1.00 88.81 107 GLU A O 1
ATOM 844 N N . ASN A 1 108 ? -11.656 -2.866 17.853 1.00 90.62 108 ASN A N 1
ATOM 845 C CA . ASN A 1 108 ? -11.038 -3.820 16.937 1.00 90.62 108 ASN A CA 1
ATOM 846 C C . ASN A 1 108 ? -10.062 -4.727 17.689 1.00 90.62 108 ASN A C 1
ATOM 848 O O . ASN A 1 108 ? -10.093 -5.938 17.493 1.00 90.62 108 ASN A O 1
ATOM 852 N N . LEU A 1 109 ? -9.272 -4.182 18.620 1.00 89.06 109 LEU A N 1
ATOM 853 C CA . LEU A 1 109 ? -8.337 -4.948 19.453 1.00 89.06 109 LEU A CA 1
ATOM 854 C C . LEU A 1 109 ? -9.037 -5.981 20.348 1.00 89.06 109 LEU A C 1
ATOM 856 O O . LEU A 1 109 ? -8.514 -7.076 20.531 1.00 89.06 109 LEU A O 1
ATOM 860 N N . GLN A 1 110 ? -10.230 -5.682 20.871 1.00 88.81 110 GLN A N 1
ATOM 861 C CA . GLN A 1 110 ? -11.017 -6.638 21.665 1.00 88.81 110 GLN A CA 1
ATOM 862 C C . GLN A 1 110 ? -11.456 -7.863 20.851 1.00 88.81 110 GLN A C 1
ATOM 864 O O . GLN A 1 110 ? -11.527 -8.978 21.377 1.00 88.81 110 GLN A O 1
ATOM 869 N N . ARG A 1 111 ? -11.757 -7.648 19.566 1.00 89.75 111 ARG A N 1
ATOM 870 C CA . ARG A 1 111 ? -12.188 -8.682 18.617 1.00 89.75 111 ARG A CA 1
ATOM 871 C C . ARG A 1 111 ? -11.003 -9.369 17.937 1.00 89.75 111 ARG A C 1
ATOM 873 O O . ARG A 1 111 ? -11.134 -10.507 17.488 1.00 89.75 111 ARG A O 1
ATOM 880 N N . TYR A 1 112 ? -9.854 -8.701 17.875 1.00 87.06 112 TYR A N 1
ATOM 881 C CA . TYR A 1 112 ? -8.652 -9.211 17.239 1.00 87.06 112 TYR A CA 1
ATOM 882 C C . TYR A 1 112 ? -8.077 -10.402 18.013 1.00 87.06 112 TYR A C 1
ATOM 884 O O . TYR A 1 112 ? -7.835 -10.358 19.222 1.00 87.06 112 TYR A O 1
ATOM 892 N N . ARG A 1 113 ? -7.847 -11.496 17.288 1.00 81.62 113 ARG A N 1
ATOM 893 C CA . ARG A 1 113 ? -7.166 -12.688 17.786 1.00 81.62 113 ARG A CA 1
ATOM 894 C C . ARG A 1 113 ? -5.905 -12.867 16.947 1.00 81.62 113 ARG A C 1
ATOM 896 O O . ARG A 1 113 ? -6.042 -13.208 15.772 1.00 81.62 113 ARG A O 1
ATOM 903 N N . PRO A 1 114 ? -4.704 -12.621 17.499 1.00 68.19 114 PRO A N 1
ATOM 904 C CA . PRO A 1 114 ? -3.481 -12.865 16.755 1.00 68.19 114 PRO A CA 1
ATOM 905 C C . PRO A 1 114 ? -3.415 -14.356 16.429 1.00 68.19 114 PRO A C 1
ATOM 907 O O . PRO A 1 114 ? -3.383 -15.205 17.321 1.00 68.19 114 PRO A O 1
ATOM 910 N N . VAL A 1 115 ? -3.445 -14.679 15.140 1.00 64.75 115 VAL A N 1
ATOM 911 C CA . VAL A 1 115 ? -3.062 -16.009 14.668 1.00 64.75 115 VAL A CA 1
ATOM 912 C C . VAL A 1 115 ? -1.561 -16.146 14.932 1.00 64.75 115 VAL A C 1
ATOM 914 O O . VAL A 1 115 ? -0.840 -15.150 14.859 1.00 64.75 115 VAL A O 1
ATOM 917 N N . ASN A 1 116 ? -1.078 -17.353 15.245 1.00 55.25 116 ASN A N 1
ATOM 918 C CA . ASN A 1 116 ? 0.358 -17.648 15.235 1.00 55.25 116 ASN A CA 1
ATOM 919 C C . ASN A 1 116 ? 0.871 -17.517 13.793 1.00 55.25 116 ASN A C 1
ATOM 921 O O . ASN A 1 116 ? 1.021 -18.506 13.080 1.00 55.25 116 ASN A O 1
ATOM 925 N N . LEU A 1 117 ? 1.071 -16.279 13.349 1.00 58.00 117 LEU A N 1
ATOM 926 C CA . LEU A 1 117 ? 1.781 -15.947 12.131 1.00 58.00 117 LEU A CA 1
ATOM 927 C C . LEU A 1 117 ? 3.200 -16.470 12.351 1.00 58.00 117 LEU A C 1
ATOM 929 O O . LEU A 1 117 ? 3.834 -16.138 13.356 1.00 58.00 117 LEU A O 1
ATOM 933 N N . GLY A 1 118 ? 3.666 -17.366 11.478 1.00 55.66 118 GLY A N 1
ATOM 934 C CA . GLY A 1 118 ? 5.053 -17.823 11.523 1.00 55.66 118 GLY A CA 1
ATOM 935 C C . GLY A 1 118 ? 6.004 -16.623 11.554 1.00 55.66 118 GLY A C 1
ATOM 936 O O . GLY A 1 118 ? 5.631 -15.521 11.162 1.00 55.66 118 GLY A O 1
ATOM 937 N N . VAL A 1 119 ? 7.237 -16.818 12.022 1.00 55.22 119 VAL A N 1
ATOM 938 C CA . VAL A 1 119 ? 8.230 -15.733 12.159 1.00 55.22 119 VAL A CA 1
ATOM 939 C C . VAL A 1 119 ? 8.432 -14.946 10.845 1.00 55.22 119 VAL A C 1
ATOM 941 O O . VAL A 1 119 ? 8.694 -13.748 10.898 1.00 55.22 119 VAL A O 1
ATOM 944 N N . ASP A 1 120 ? 8.201 -15.582 9.690 1.00 60.66 120 ASP A N 1
ATOM 945 C CA . ASP A 1 120 ? 8.277 -14.979 8.346 1.00 60.66 120 ASP A CA 1
ATOM 946 C C . ASP A 1 120 ? 6.954 -14.379 7.823 1.00 60.66 120 ASP A C 1
ATOM 948 O O . ASP A 1 120 ? 6.893 -13.864 6.705 1.00 60.66 120 ASP A O 1
ATOM 952 N N . ASP A 1 121 ? 5.880 -14.439 8.612 1.00 79.00 121 ASP A N 1
ATOM 953 C CA . ASP A 1 121 ? 4.532 -14.036 8.204 1.00 79.00 121 ASP A CA 1
ATOM 954 C C . ASP A 1 121 ? 4.027 -12.760 8.890 1.00 79.00 121 ASP A C 1
ATOM 956 O O . ASP A 1 121 ? 2.829 -12.485 8.889 1.00 79.00 121 ASP A O 1
ATOM 960 N N . GLY A 1 122 ? 4.932 -11.980 9.484 1.00 87.69 122 GLY A N 1
ATOM 961 C CA . GLY A 1 122 ? 4.648 -10.651 10.025 1.00 87.69 122 GLY A CA 1
ATOM 962 C C . GLY A 1 122 ? 5.083 -9.512 9.090 1.00 87.69 122 GLY A C 1
ATOM 963 O O . GLY A 1 122 ? 5.808 -9.750 8.121 1.00 87.69 122 GLY A O 1
ATOM 964 N N . PRO A 1 123 ? 4.687 -8.260 9.391 1.00 92.38 123 PRO A N 1
ATOM 965 C CA . PRO A 1 123 ? 5.227 -7.084 8.713 1.00 92.38 123 PRO A CA 1
ATOM 966 C C . PRO A 1 123 ? 6.751 -6.972 8.886 1.00 92.38 123 PRO A C 1
ATOM 968 O O . PRO A 1 123 ? 7.317 -7.570 9.808 1.00 92.38 123 PRO A O 1
ATOM 971 N N . PRO A 1 124 ? 7.432 -6.129 8.088 1.00 93.69 124 PRO A N 1
ATOM 972 C CA . PRO A 1 124 ? 8.862 -5.891 8.248 1.00 93.69 124 PRO A CA 1
ATOM 973 C C . PRO A 1 124 ? 9.225 -5.497 9.686 1.00 93.69 124 PRO A C 1
ATOM 975 O O . PRO A 1 124 ? 8.544 -4.680 10.308 1.00 93.69 124 PRO A O 1
ATOM 978 N N . HIS A 1 125 ? 10.338 -6.017 10.213 1.00 92.12 125 HIS A N 1
ATOM 979 C CA . HIS A 1 125 ? 10.743 -5.773 11.605 1.00 92.12 125 HIS A CA 1
ATOM 980 C C . HIS A 1 125 ? 10.814 -4.276 11.955 1.00 92.12 125 HIS A C 1
ATOM 982 O O . HIS A 1 125 ? 10.306 -3.857 12.993 1.00 92.12 125 HIS A O 1
ATOM 988 N N . ALA A 1 126 ? 11.354 -3.457 11.046 1.00 92.31 126 ALA A N 1
ATOM 989 C CA . ALA A 1 126 ? 11.422 -2.005 11.205 1.00 92.31 126 ALA A CA 1
ATOM 990 C C . ALA A 1 126 ? 10.035 -1.351 11.367 1.00 92.31 126 ALA A C 1
ATOM 992 O O . ALA A 1 126 ? 9.883 -0.431 12.167 1.00 92.31 126 ALA A O 1
ATOM 993 N N . VAL A 1 127 ? 9.014 -1.859 10.665 1.00 95.00 127 VAL A N 1
ATOM 994 C CA . VAL A 1 127 ? 7.620 -1.397 10.777 1.00 95.00 127 VAL A CA 1
ATOM 995 C C . VAL A 1 127 ? 7.052 -1.760 12.150 1.00 95.00 127 VAL A C 1
ATOM 997 O O . VAL A 1 127 ? 6.456 -0.908 12.806 1.00 95.00 127 VAL A O 1
ATOM 1000 N N . ILE A 1 128 ? 7.291 -2.988 12.623 1.00 93.44 128 ILE A N 1
ATOM 1001 C CA . ILE A 1 128 ? 6.844 -3.459 13.946 1.00 93.44 128 ILE A CA 1
ATOM 1002 C C . ILE A 1 128 ? 7.509 -2.663 15.079 1.00 93.44 128 ILE A C 1
ATOM 1004 O O . ILE A 1 128 ? 6.882 -2.349 16.091 1.00 93.44 128 ILE A O 1
ATOM 1008 N N . GLU A 1 129 ? 8.802 -2.364 14.969 1.00 93.69 129 GLU A N 1
ATOM 1009 C CA . GLU A 1 129 ? 9.496 -1.544 15.963 1.00 93.69 129 GLU A CA 1
ATOM 1010 C C . GLU A 1 129 ? 9.003 -0.097 15.962 1.00 93.69 129 GLU A C 1
ATOM 1012 O O . GLU A 1 129 ? 8.757 0.470 17.028 1.00 93.69 129 GLU A O 1
ATOM 1017 N N . ALA A 1 130 ? 8.847 0.504 14.781 1.00 94.00 130 ALA A N 1
ATOM 1018 C CA . ALA A 1 130 ? 8.396 1.881 14.646 1.00 94.00 130 ALA A CA 1
ATOM 1019 C C . ALA A 1 130 ? 6.944 2.071 15.116 1.00 94.00 130 ALA A C 1
ATOM 1021 O O . ALA A 1 130 ? 6.650 3.086 15.752 1.00 94.00 130 ALA A O 1
ATOM 1022 N N . SER A 1 131 ? 6.057 1.100 14.863 1.00 93.44 131 SER A N 1
ATOM 1023 C CA . SER A 1 131 ? 4.669 1.144 15.336 1.00 93.44 131 SER A CA 1
ATOM 1024 C C . SER A 1 131 ? 4.579 0.977 16.853 1.00 93.44 131 SER A C 1
ATOM 1026 O O . SER A 1 131 ? 3.915 1.779 17.506 1.00 93.44 131 SER A O 1
ATOM 1028 N N . ARG A 1 132 ? 5.319 0.025 17.446 1.00 92.25 132 ARG A N 1
ATOM 1029 C CA . ARG A 1 132 ? 5.327 -0.200 18.904 1.00 92.25 132 ARG A CA 1
ATOM 1030 C C . ARG A 1 132 ? 5.777 1.021 19.701 1.00 92.25 132 ARG A C 1
ATOM 1032 O O . ARG A 1 132 ? 5.293 1.223 20.809 1.00 92.25 132 ARG A O 1
ATOM 1039 N N . ARG A 1 133 ? 6.683 1.842 19.155 1.00 90.69 133 ARG A N 1
ATOM 1040 C CA . ARG A 1 133 ? 7.113 3.099 19.800 1.00 90.69 133 ARG A CA 1
ATOM 1041 C C . ARG A 1 133 ? 5.995 4.141 19.876 1.00 90.69 133 ARG A C 1
ATOM 1043 O O . ARG A 1 133 ? 6.027 4.969 20.777 1.00 90.69 133 ARG A O 1
ATOM 1050 N N . GLN A 1 134 ? 5.049 4.118 18.939 1.00 88.50 134 GLN A N 1
ATOM 1051 C CA . GLN A 1 134 ? 3.940 5.075 18.883 1.00 88.50 134 GLN A CA 1
ATOM 1052 C C . GLN A 1 134 ? 2.695 4.540 19.592 1.00 88.50 134 GLN A C 1
ATOM 1054 O O . GLN A 1 134 ? 2.082 5.252 20.380 1.00 88.50 134 GLN A O 1
ATOM 1059 N N . ASN A 1 135 ? 2.347 3.277 19.347 1.00 89.19 135 ASN A N 1
ATOM 1060 C CA . ASN A 1 135 ? 1.211 2.607 19.960 1.00 89.19 135 ASN A CA 1
ATOM 1061 C C . ASN A 1 135 ? 1.597 1.164 20.347 1.00 89.19 135 ASN A C 1
ATOM 1063 O O . ASN A 1 135 ? 1.500 0.253 19.521 1.00 89.19 135 ASN A O 1
ATOM 1067 N N . PRO A 1 136 ? 2.022 0.933 21.606 1.00 88.50 136 PRO A N 1
ATOM 1068 C CA . PRO A 1 136 ? 2.455 -0.384 22.080 1.00 88.50 136 PRO A CA 1
ATOM 1069 C C . PRO A 1 136 ? 1.361 -1.458 22.076 1.00 88.50 136 PRO A C 1
ATOM 1071 O O . PRO A 1 136 ? 1.684 -2.643 22.089 1.00 88.50 136 PRO A O 1
ATOM 1074 N N . SER A 1 137 ? 0.087 -1.052 22.097 1.00 88.94 137 SER A N 1
ATOM 1075 C CA . SER A 1 137 ? -1.060 -1.972 22.114 1.00 88.94 137 SER A CA 1
ATOM 1076 C C . SER A 1 137 ? -1.547 -2.329 20.711 1.00 88.94 137 SER A C 1
ATOM 1078 O O . SER A 1 137 ? -2.353 -3.246 20.560 1.00 88.94 137 SER A O 1
ATOM 1080 N N . GLY A 1 138 ? -1.085 -1.598 19.694 1.00 91.12 138 GLY A N 1
ATOM 1081 C CA . GLY A 1 138 ? -1.472 -1.833 18.314 1.00 91.12 138 GLY A CA 1
ATOM 1082 C C . GLY A 1 138 ? -0.886 -3.130 17.764 1.00 91.12 138 GLY A C 1
ATOM 1083 O O . GLY A 1 138 ? 0.170 -3.605 18.188 1.00 91.12 138 GLY A O 1
ATOM 1084 N N . SER A 1 139 ? -1.571 -3.703 16.783 1.00 92.00 139 SER A N 1
ATOM 1085 C CA . SER A 1 139 ? -1.116 -4.905 16.088 1.00 92.00 139 SER A CA 1
ATOM 1086 C C . SER A 1 139 ? -1.336 -4.784 14.589 1.00 92.00 139 SER A C 1
ATOM 1088 O O . SER A 1 139 ? -2.039 -3.891 14.129 1.00 92.00 139 SER A O 1
ATOM 1090 N N . PHE A 1 140 ? -0.735 -5.679 13.816 1.00 93.75 140 PHE A N 1
ATOM 1091 C CA . PHE A 1 140 ? -0.954 -5.746 12.377 1.00 93.75 140 PHE A CA 1
ATOM 1092 C C . PHE A 1 140 ? -1.714 -7.008 12.011 1.00 93.75 140 PHE A C 1
ATOM 1094 O O . PHE A 1 140 ? -1.448 -8.079 12.553 1.00 93.75 140 PHE A O 1
ATOM 1101 N N . ILE A 1 141 ? -2.608 -6.871 11.038 1.00 93.69 141 ILE A N 1
ATOM 1102 C CA . ILE A 1 141 ? -3.292 -7.981 10.387 1.00 93.69 141 ILE A CA 1
ATOM 1103 C C . ILE A 1 141 ? -3.013 -7.935 8.887 1.00 93.69 141 ILE A C 1
ATOM 1105 O O . ILE A 1 141 ? -2.970 -6.863 8.281 1.00 93.69 141 ILE A O 1
ATOM 1109 N N . LYS A 1 142 ? -2.804 -9.098 8.275 1.00 95.19 142 LYS A N 1
ATOM 1110 C CA . LYS A 1 142 ? -2.627 -9.201 6.827 1.00 95.19 142 LYS A CA 1
ATOM 1111 C C . LYS A 1 142 ? -3.976 -9.019 6.136 1.00 95.19 142 LYS A C 1
ATOM 1113 O O . LYS A 1 142 ? -4.882 -9.820 6.351 1.00 95.19 142 LYS A O 1
ATOM 1118 N N . LEU A 1 143 ? -4.101 -7.992 5.300 1.00 96.75 143 LEU A N 1
ATOM 1119 C CA . LEU A 1 143 ? -5.315 -7.734 4.525 1.00 96.75 143 LEU A CA 1
ATOM 1120 C C . LEU A 1 143 ? -5.335 -8.569 3.247 1.00 96.75 143 LEU A C 1
ATOM 1122 O O . LEU A 1 143 ? -6.359 -9.158 2.914 1.00 96.75 143 LEU A O 1
ATOM 1126 N N . VAL A 1 144 ? -4.204 -8.626 2.540 1.00 96.75 144 VAL A N 1
ATOM 1127 C CA . VAL A 1 144 ? -4.047 -9.396 1.302 1.00 96.75 144 VAL A CA 1
ATOM 1128 C C . VAL A 1 144 ? -2.563 -9.644 1.009 1.00 96.75 144 VAL A C 1
ATOM 1130 O O . VAL A 1 144 ? -1.707 -8.862 1.425 1.00 96.75 144 VAL A O 1
ATOM 1133 N N . HIS A 1 145 ? -2.261 -10.727 0.294 1.00 97.19 145 HIS A N 1
ATOM 1134 C CA . HIS A 1 145 ? -0.957 -11.025 -0.305 1.00 97.19 145 HIS A CA 1
ATOM 1135 C C . HIS A 1 145 ? -1.182 -11.340 -1.785 1.00 97.19 145 HIS A C 1
ATOM 1137 O O . HIS A 1 145 ? -2.008 -12.194 -2.104 1.00 97.19 145 HIS A O 1
ATOM 1143 N N . VAL A 1 146 ? -0.518 -10.604 -2.673 1.00 97.38 146 VAL A N 1
ATOM 1144 C CA . VAL A 1 146 ? -0.788 -10.607 -4.115 1.00 97.38 146 VAL A CA 1
ATOM 1145 C C . VAL A 1 146 ? 0.500 -10.588 -4.925 1.00 97.38 146 VAL A C 1
ATOM 1147 O O . VAL A 1 146 ? 1.534 -10.118 -4.454 1.00 97.38 146 VAL A O 1
ATOM 1150 N N . GLU A 1 147 ? 0.408 -11.058 -6.166 1.00 97.88 147 GLU A N 1
ATOM 1151 C CA . GLU A 1 147 ? 1.439 -10.868 -7.181 1.00 97.88 147 GLU A CA 1
ATOM 1152 C C . GLU A 1 147 ? 0.911 -9.897 -8.250 1.00 97.88 147 GLU A C 1
ATOM 1154 O O . GLU A 1 147 ? -0.088 -10.196 -8.902 1.00 97.88 147 GLU A O 1
ATOM 1159 N N . TYR A 1 148 ? 1.550 -8.737 -8.419 1.00 96.75 148 TYR A N 1
ATOM 1160 C CA . TYR A 1 148 ? 1.253 -7.806 -9.514 1.00 96.75 148 TYR A CA 1
ATOM 1161 C C . TYR A 1 148 ? 2.044 -8.182 -10.768 1.00 96.75 148 TYR A C 1
ATOM 1163 O O . TYR A 1 148 ? 3.260 -8.372 -10.689 1.00 96.75 148 TYR A O 1
ATOM 1171 N N . SER A 1 149 ? 1.380 -8.226 -11.928 1.00 94.75 149 SER A N 1
ATOM 1172 C CA . SER A 1 149 ? 2.012 -8.552 -13.215 1.00 94.75 149 SER A CA 1
ATOM 1173 C C . SER A 1 149 ? 1.961 -7.381 -14.207 1.00 94.75 149 SER A C 1
ATOM 1175 O O . SER A 1 149 ? 0.912 -7.139 -14.794 1.00 94.75 149 SER A O 1
ATOM 1177 N N . PRO A 1 150 ? 3.075 -6.689 -14.501 1.00 92.12 150 PRO A N 1
ATOM 1178 C CA . PRO A 1 150 ? 3.111 -5.605 -15.489 1.00 92.12 150 PRO A CA 1
ATOM 1179 C C . PRO A 1 150 ? 2.934 -6.103 -16.937 1.00 92.12 150 PRO A C 1
ATOM 1181 O O . PRO A 1 150 ? 2.872 -5.299 -17.864 1.00 92.12 150 PRO A O 1
ATOM 1184 N N . PHE A 1 151 ? 2.896 -7.424 -17.145 1.00 90.56 151 PHE A N 1
ATOM 1185 C CA . PHE A 1 151 ? 2.696 -8.065 -18.446 1.00 90.56 151 PHE A CA 1
ATOM 1186 C C . PHE A 1 151 ? 1.223 -8.359 -18.745 1.00 90.56 151 PHE A C 1
ATOM 1188 O O . PHE A 1 151 ? 0.914 -8.874 -19.817 1.00 90.56 151 PHE A O 1
ATOM 1195 N N . ASP A 1 152 ? 0.322 -8.063 -17.807 1.00 86.00 152 ASP A N 1
ATOM 1196 C CA . ASP A 1 152 ? -1.109 -8.127 -18.069 1.00 86.00 152 ASP A CA 1
ATOM 1197 C C . ASP A 1 152 ? -1.497 -7.047 -19.092 1.00 86.00 152 ASP A C 1
ATOM 1199 O O . ASP A 1 152 ? -1.347 -5.845 -18.861 1.00 86.00 152 ASP A O 1
ATOM 1203 N N . HIS A 1 153 ? -1.958 -7.491 -20.259 1.00 75.06 153 HIS A N 1
ATOM 1204 C CA . HIS A 1 153 ? -2.316 -6.617 -21.371 1.00 75.06 153 HIS A CA 1
ATOM 1205 C C . HIS A 1 153 ? -3.734 -6.045 -21.253 1.00 75.06 153 HIS A C 1
ATOM 1207 O O . HIS A 1 153 ? -4.085 -5.165 -22.040 1.00 75.06 153 HIS A O 1
ATOM 1213 N N . GLU A 1 154 ? -4.549 -6.524 -20.307 1.00 82.44 154 GLU A N 1
ATOM 1214 C CA . GLU A 1 154 ? -5.921 -6.042 -20.138 1.00 82.44 154 GLU A CA 1
ATOM 1215 C C . GLU A 1 154 ? -5.964 -4.677 -19.448 1.00 82.44 154 GLU A C 1
ATOM 1217 O O . GLU A 1 154 ? -6.767 -3.818 -19.817 1.00 82.44 154 GLU A O 1
ATOM 1222 N N . SER A 1 155 ? -5.095 -4.453 -18.457 1.00 86.38 155 SER A N 1
ATOM 1223 C CA . SER A 1 155 ? -5.071 -3.204 -17.698 1.00 86.38 155 SER A CA 1
ATOM 1224 C C . SER A 1 155 ? -3.745 -2.990 -16.953 1.00 86.38 155 SER A C 1
ATOM 1226 O O . SER A 1 155 ? -3.288 -3.893 -16.252 1.00 86.38 155 SER A O 1
ATOM 1228 N N . PRO A 1 156 ? -3.165 -1.769 -16.983 1.00 88.69 156 PRO A N 1
ATOM 1229 C CA . PRO A 1 156 ? -2.054 -1.411 -16.095 1.00 88.69 156 PRO A CA 1
ATOM 1230 C C . PRO A 1 156 ? -2.440 -1.399 -14.614 1.00 88.69 156 PRO A C 1
ATOM 1232 O O . PRO A 1 156 ? -1.566 -1.492 -13.750 1.00 88.69 156 PRO A O 1
ATOM 1235 N N . VAL A 1 157 ? -3.737 -1.255 -14.327 1.00 93.56 157 VAL A N 1
ATOM 1236 C CA . VAL A 1 157 ? -4.310 -1.263 -12.981 1.00 93.56 157 VAL A CA 1
ATOM 1237 C C . VAL A 1 157 ? -4.833 -2.657 -12.669 1.00 93.56 157 VAL A C 1
ATOM 1239 O O . VAL A 1 157 ? -5.744 -3.131 -13.347 1.00 93.56 157 VAL A O 1
ATOM 1242 N N . GLN A 1 158 ? -4.322 -3.268 -11.605 1.00 96.12 158 GLN A N 1
ATOM 1243 C CA . GLN A 1 158 ? -4.836 -4.524 -11.061 1.00 96.12 158 GLN A CA 1
ATOM 1244 C C . GLN A 1 158 ? -5.428 -4.277 -9.681 1.00 96.12 158 GLN A C 1
ATOM 1246 O O . GLN A 1 158 ? -4.789 -3.666 -8.825 1.00 96.12 158 GLN A O 1
ATOM 1251 N N . THR A 1 159 ? -6.658 -4.745 -9.476 1.00 97.62 159 THR A N 1
ATOM 1252 C CA . THR A 1 159 ? -7.415 -4.566 -8.236 1.00 97.62 159 THR A CA 1
ATOM 1253 C C . THR A 1 159 ? -7.596 -5.906 -7.541 1.00 97.62 159 THR A C 1
ATOM 1255 O O . THR A 1 159 ? -8.114 -6.855 -8.123 1.00 97.62 159 THR A O 1
ATOM 1258 N N . PHE A 1 160 ? -7.221 -5.962 -6.269 1.00 97.81 160 PHE A N 1
ATOM 1259 C CA . PHE A 1 160 ? -7.219 -7.174 -5.466 1.00 97.81 160 PHE A CA 1
ATOM 1260 C C . PHE A 1 160 ? -8.164 -7.028 -4.268 1.00 97.81 160 PHE A C 1
ATOM 1262 O O . PHE A 1 160 ? -8.057 -6.036 -3.538 1.00 97.81 160 PHE A O 1
ATOM 1269 N N . PRO A 1 161 ? -9.083 -7.981 -4.032 1.00 98.19 161 PRO A N 1
ATOM 1270 C CA . PRO A 1 161 ? -9.917 -7.981 -2.836 1.00 98.19 161 PRO A CA 1
ATOM 1271 C C . PRO A 1 161 ? -9.095 -8.369 -1.602 1.00 98.19 161 PRO A C 1
ATOM 1273 O O . PRO A 1 161 ? -8.210 -9.222 -1.682 1.00 98.19 161 PRO A O 1
ATOM 1276 N N . VAL A 1 162 ? -9.413 -7.789 -0.444 1.00 97.81 162 VAL A N 1
ATOM 1277 C CA . VAL A 1 162 ? -8.864 -8.277 0.833 1.00 97.81 162 VAL A CA 1
ATOM 1278 C C . VAL A 1 162 ? -9.480 -9.631 1.202 1.00 97.81 162 VAL A C 1
ATOM 1280 O O . VAL A 1 162 ? -10.519 -10.029 0.666 1.00 97.81 162 VAL A O 1
ATOM 1283 N N . TYR A 1 163 ? -8.850 -10.363 2.121 1.00 96.38 163 TYR A N 1
ATOM 1284 C CA . TYR A 1 163 ? -9.348 -11.67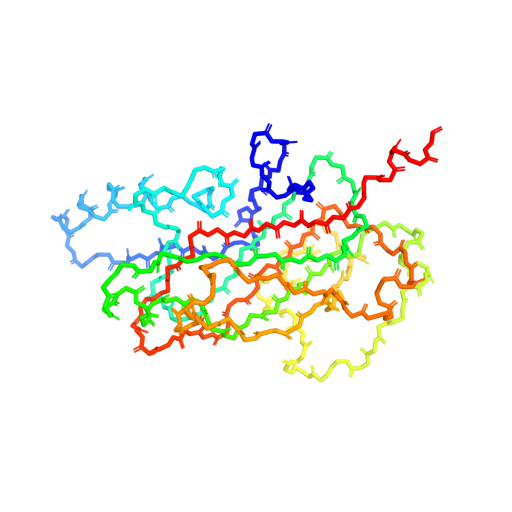1 2.541 1.00 96.38 163 TYR A CA 1
ATOM 1285 C C . TYR A 1 163 ? -10.779 -11.602 3.088 1.00 96.38 163 TYR A C 1
ATOM 1287 O O . TYR A 1 163 ? -11.151 -10.685 3.819 1.00 96.38 163 TYR A O 1
ATOM 1295 N N . GLN A 1 164 ? -11.578 -12.626 2.784 1.00 95.06 164 GLN A N 1
ATOM 1296 C CA . GLN A 1 164 ? -12.994 -12.681 3.164 1.00 95.06 164 GLN A CA 1
ATOM 1297 C C . GLN A 1 164 ? -13.214 -12.591 4.680 1.00 95.06 164 GLN A C 1
ATOM 1299 O O . GLN A 1 164 ? -14.186 -11.989 5.124 1.00 95.06 164 GLN A O 1
ATOM 1304 N N . ASP A 1 165 ? -12.310 -13.139 5.491 1.00 92.25 165 ASP A N 1
ATOM 1305 C CA . ASP A 1 165 ? -12.405 -13.038 6.953 1.00 92.25 165 ASP A CA 1
ATOM 1306 C C . ASP A 1 165 ? -12.190 -11.607 7.458 1.00 92.25 165 ASP A C 1
ATOM 1308 O O . ASP A 1 165 ? -12.812 -11.206 8.439 1.00 92.25 165 ASP A O 1
ATOM 1312 N N . ILE A 1 166 ? -11.383 -10.815 6.745 1.00 92.94 166 ILE A N 1
ATOM 1313 C CA . ILE A 1 166 ? -11.169 -9.388 7.017 1.00 92.94 166 ILE A CA 1
ATOM 1314 C C . ILE A 1 166 ? -12.397 -8.578 6.602 1.00 92.94 166 ILE A C 1
ATOM 1316 O O . ILE A 1 166 ? -12.869 -7.740 7.363 1.00 92.94 166 ILE A O 1
ATOM 1320 N N . LEU A 1 167 ? -12.966 -8.862 5.425 1.00 92.81 167 LEU A N 1
ATOM 1321 C CA . LEU A 1 167 ? -14.216 -8.229 4.987 1.00 92.81 167 LEU A CA 1
ATOM 1322 C C . LEU A 1 167 ? -15.348 -8.478 5.991 1.00 92.81 167 LEU A C 1
ATOM 1324 O O . LEU A 1 167 ? -16.080 -7.559 6.348 1.00 92.81 167 LEU A O 1
ATOM 1328 N N . ARG A 1 168 ? -15.483 -9.725 6.459 1.00 92.94 168 ARG A N 1
ATOM 1329 C CA . ARG A 1 168 ? -16.541 -10.135 7.392 1.00 92.94 168 ARG A CA 1
ATOM 1330 C C . ARG A 1 168 ? -16.331 -9.624 8.814 1.00 92.94 168 ARG A C 1
ATOM 1332 O O . ARG A 1 168 ? -17.317 -9.481 9.532 1.00 92.94 168 ARG A O 1
ATOM 1339 N N . SER A 1 169 ? -15.093 -9.362 9.239 1.00 92.19 169 SER A N 1
ATOM 1340 C CA . SER A 1 169 ? -14.839 -8.814 10.576 1.00 92.19 169 SER A CA 1
ATOM 1341 C C . SER A 1 169 ? -15.290 -7.357 10.711 1.00 92.19 169 SER A C 1
ATOM 1343 O O . SER A 1 169 ? -15.551 -6.902 11.830 1.00 92.19 169 SER A O 1
ATOM 1345 N N . GLY A 1 170 ? -15.389 -6.634 9.588 1.00 92.62 170 GLY A N 1
ATOM 1346 C CA . GLY A 1 170 ? -15.736 -5.215 9.571 1.00 92.62 170 GLY A CA 1
ATOM 1347 C C . GLY A 1 170 ? -14.708 -4.364 10.313 1.00 92.62 170 GLY A C 1
ATOM 1348 O O . GLY A 1 170 ? -15.082 -3.406 10.982 1.00 92.62 170 GLY A O 1
ATOM 1349 N N . PHE A 1 171 ? -13.430 -4.755 10.280 1.00 95.06 171 PHE A N 1
ATOM 1350 C CA . PHE A 1 171 ? -12.371 -3.915 10.827 1.00 95.06 171 PHE A CA 1
ATOM 1351 C C . PHE A 1 171 ? -12.181 -2.681 9.951 1.00 95.06 171 PHE A C 1
ATOM 1353 O O . PHE A 1 171 ? -12.019 -2.778 8.733 1.00 95.06 171 PHE A O 1
ATOM 1360 N N . ASP A 1 172 ? -12.177 -1.528 10.601 1.00 95.25 172 ASP A N 1
ATOM 1361 C CA . ASP A 1 172 ? -11.721 -0.272 10.043 1.00 95.25 172 ASP A CA 1
ATOM 1362 C C . ASP A 1 172 ? -10.241 -0.045 10.375 1.00 95.25 172 ASP A C 1
ATOM 1364 O O . ASP A 1 172 ? -9.719 -0.486 11.407 1.00 95.25 172 ASP A O 1
ATOM 1368 N N . PHE A 1 173 ? -9.561 0.650 9.471 1.00 96.31 173 PHE A N 1
ATOM 1369 C CA . PHE A 1 173 ? -8.143 0.953 9.581 1.00 96.31 173 PHE A CA 1
ATOM 1370 C C . PHE A 1 173 ? -7.928 2.440 9.325 1.00 96.31 173 PHE A C 1
ATOM 1372 O O . PHE A 1 173 ? -8.393 2.962 8.312 1.00 96.31 173 PHE A O 1
ATOM 1379 N N . GLY A 1 174 ? -7.206 3.116 10.218 1.00 95.94 174 GLY A N 1
ATOM 1380 C CA . GLY A 1 174 ? -6.683 4.466 9.976 1.00 95.94 174 GLY A CA 1
ATOM 1381 C C . GLY A 1 174 ? -5.349 4.463 9.224 1.00 95.94 174 GLY A C 1
ATOM 1382 O O . GLY A 1 174 ? -4.954 5.480 8.654 1.00 95.94 174 GLY A O 1
ATOM 1383 N N . LEU A 1 175 ? -4.663 3.314 9.207 1.00 96.75 175 LEU A N 1
ATOM 1384 C CA . LEU A 1 175 ? -3.323 3.159 8.659 1.00 96.75 175 LEU A CA 1
ATOM 1385 C C . LEU A 1 175 ? -3.120 1.768 8.053 1.00 96.75 175 LEU A C 1
ATOM 1387 O O . LEU A 1 175 ? -3.495 0.752 8.645 1.00 96.75 175 LEU A O 1
ATOM 1391 N N . ILE A 1 176 ? -2.451 1.725 6.901 1.00 98.38 176 ILE A N 1
ATOM 1392 C CA . ILE A 1 176 ? -1.933 0.494 6.301 1.00 98.38 176 ILE A CA 1
ATOM 1393 C C . ILE A 1 176 ? -0.443 0.595 5.990 1.00 98.38 176 ILE A C 1
ATOM 1395 O O . ILE A 1 176 ? 0.132 1.681 5.921 1.00 98.38 176 ILE A O 1
ATOM 1399 N N . VAL A 1 177 ? 0.175 -0.556 5.745 1.00 98.62 177 VAL A N 1
ATOM 1400 C CA . VAL A 1 177 ? 1.524 -0.666 5.191 1.00 98.62 177 VAL A CA 1
ATOM 1401 C C . VAL A 1 177 ? 1.486 -1.550 3.953 1.00 98.62 177 VAL A C 1
ATOM 1403 O O . VAL A 1 177 ? 1.035 -2.692 4.012 1.00 98.62 177 VAL A O 1
ATOM 1406 N N . VAL A 1 178 ? 1.987 -1.019 2.843 1.00 98.62 178 VAL A N 1
ATOM 1407 C CA . VAL A 1 178 ? 2.232 -1.748 1.597 1.00 98.62 178 VAL A CA 1
ATOM 1408 C C . VAL A 1 178 ? 3.663 -2.265 1.647 1.00 98.62 178 VAL A C 1
ATOM 1410 O O . VAL A 1 178 ? 4.601 -1.477 1.577 1.00 98.62 178 VAL A O 1
ATOM 1413 N N . GLU A 1 179 ? 3.850 -3.568 1.803 1.00 98.12 179 GLU A N 1
ATOM 1414 C CA . GLU A 1 179 ? 5.155 -4.225 1.777 1.00 98.12 179 GLU A CA 1
ATOM 1415 C C . GLU A 1 179 ? 5.424 -4.789 0.382 1.00 98.12 179 GLU A C 1
ATOM 1417 O O . GLU A 1 179 ? 4.630 -5.566 -0.137 1.00 98.12 179 GLU A O 1
ATOM 1422 N N . ILE A 1 180 ? 6.568 -4.435 -0.200 1.00 98.19 180 ILE A N 1
ATOM 1423 C CA . ILE A 1 180 ? 7.074 -5.005 -1.448 1.00 98.19 180 ILE A CA 1
ATOM 1424 C C . ILE A 1 180 ? 8.208 -5.971 -1.100 1.00 98.19 180 ILE A C 1
ATOM 1426 O O . ILE A 1 180 ? 9.240 -5.571 -0.552 1.00 98.19 180 ILE A O 1
ATOM 1430 N N . ARG A 1 181 ? 8.022 -7.248 -1.434 1.00 97.12 181 ARG 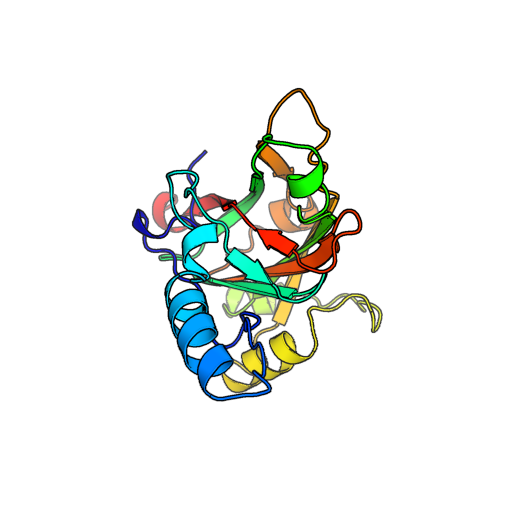A N 1
ATOM 1431 C CA . ARG A 1 181 ? 8.953 -8.357 -1.168 1.00 97.12 181 ARG A CA 1
ATOM 1432 C C . ARG A 1 181 ? 9.825 -8.722 -2.370 1.00 97.12 181 ARG A C 1
ATOM 1434 O O . ARG A 1 181 ? 10.824 -9.433 -2.216 1.00 97.12 181 ARG A O 1
ATOM 1441 N N . GLY A 1 182 ? 9.501 -8.196 -3.546 1.00 96.94 182 GLY A N 1
ATOM 1442 C CA . GLY A 1 182 ? 10.312 -8.325 -4.750 1.00 96.94 182 GLY A CA 1
ATOM 1443 C C . GLY A 1 182 ? 9.721 -7.576 -5.940 1.00 96.94 182 GLY A C 1
ATOM 1444 O O . GLY A 1 182 ? 8.586 -7.101 -5.890 1.00 96.94 182 GLY A O 1
ATOM 1445 N N . ASN A 1 183 ? 10.494 -7.521 -7.020 1.00 97.00 183 ASN A N 1
ATOM 1446 C CA . ASN A 1 183 ? 10.113 -6.992 -8.329 1.00 97.00 183 ASN A CA 1
ATOM 1447 C C . ASN A 1 183 ? 10.332 -8.068 -9.412 1.00 97.00 183 ASN A C 1
ATOM 1449 O O . ASN A 1 183 ? 10.529 -9.249 -9.108 1.00 97.00 183 ASN A O 1
ATOM 1453 N N . TRP A 1 184 ? 10.307 -7.668 -10.678 1.00 96.06 184 TRP A N 1
ATOM 1454 C CA . TRP A 1 184 ? 10.452 -8.554 -11.833 1.00 96.06 184 TRP A CA 1
ATOM 1455 C C . TRP A 1 184 ? 11.905 -8.733 -12.312 1.00 96.06 184 TRP A C 1
ATOM 1457 O O . TRP A 1 184 ? 12.137 -9.182 -13.432 1.00 96.06 184 TRP A O 1
ATOM 1467 N N . GLY A 1 185 ? 12.893 -8.456 -11.451 1.00 94.00 185 GLY A N 1
ATOM 1468 C CA . GLY A 1 185 ? 14.312 -8.744 -11.698 1.00 94.00 185 GLY A CA 1
ATOM 1469 C C . GLY A 1 185 ? 15.203 -7.517 -11.898 1.00 94.00 185 GLY A C 1
ATOM 1470 O O . GLY A 1 185 ? 16.391 -7.678 -12.181 1.00 94.00 185 GLY A O 1
ATOM 1471 N N . ALA A 1 186 ? 14.671 -6.303 -11.743 1.00 92.38 186 ALA A N 1
ATOM 1472 C CA . ALA A 1 186 ? 15.487 -5.093 -11.692 1.00 92.38 186 ALA A CA 1
ATOM 1473 C C . ALA A 1 186 ? 16.202 -4.925 -10.336 1.00 92.38 186 ALA A C 1
ATOM 1475 O O . ALA A 1 186 ? 15.821 -5.510 -9.321 1.00 92.38 186 ALA A O 1
ATOM 1476 N N . ILE A 1 187 ? 17.245 -4.090 -10.312 1.00 91.19 187 ILE A N 1
ATOM 1477 C CA . ILE A 1 187 ? 17.973 -3.743 -9.077 1.00 91.19 187 ILE A CA 1
ATOM 1478 C C . ILE A 1 187 ? 17.098 -2.877 -8.162 1.00 91.19 187 ILE A C 1
ATOM 1480 O O . ILE A 1 187 ? 17.047 -3.097 -6.954 1.00 91.19 187 ILE A O 1
ATOM 1484 N N . GLU A 1 188 ? 16.398 -1.915 -8.756 1.00 91.56 188 GLU A N 1
ATOM 1485 C CA . GLU A 1 188 ? 15.511 -0.971 -8.080 1.00 91.56 188 GLU A CA 1
ATOM 1486 C C . GLU A 1 188 ? 14.044 -1.353 -8.303 1.00 91.56 188 GLU A C 1
ATOM 1488 O O . GLU A 1 188 ? 13.716 -2.065 -9.255 1.00 91.56 188 GLU A O 1
ATOM 1493 N N . THR A 1 189 ? 13.157 -0.863 -7.438 1.00 93.88 189 THR A N 1
ATOM 1494 C CA . THR A 1 189 ? 11.703 -0.982 -7.621 1.00 93.88 189 THR A CA 1
ATOM 1495 C C . THR A 1 189 ? 11.083 0.392 -7.827 1.00 93.88 189 THR A C 1
ATOM 1497 O O . THR A 1 189 ? 11.443 1.346 -7.139 1.00 93.88 189 THR A O 1
ATOM 1500 N N . CYS A 1 190 ? 10.113 0.481 -8.729 1.00 93.06 190 CYS A N 1
ATOM 1501 C CA . CYS A 1 190 ? 9.404 1.694 -9.108 1.00 93.06 190 CYS A CA 1
ATOM 1502 C C . CYS A 1 190 ? 7.908 1.521 -8.802 1.00 93.06 190 CYS A C 1
ATOM 1504 O O . CYS A 1 190 ? 7.206 0.753 -9.449 1.00 93.06 190 CYS A O 1
ATOM 1506 N N . LEU A 1 191 ? 7.402 2.195 -7.766 1.00 94.44 191 LEU A N 1
ATOM 1507 C CA . LEU A 1 191 ? 5.988 2.139 -7.386 1.00 94.44 191 LEU A CA 1
ATOM 1508 C C . LEU A 1 191 ? 5.261 3.379 -7.910 1.00 94.44 191 LEU A C 1
ATOM 1510 O O . LEU A 1 191 ? 5.441 4.480 -7.386 1.00 94.44 191 LEU A O 1
ATOM 1514 N N . TYR A 1 192 ? 4.449 3.200 -8.952 1.00 93.56 192 TYR A N 1
ATOM 1515 C CA . TYR A 1 192 ? 3.715 4.301 -9.579 1.00 93.56 192 TYR A CA 1
ATOM 1516 C C . TYR A 1 192 ? 2.495 4.720 -8.786 1.00 93.56 192 TYR A C 1
ATOM 1518 O O . TYR A 1 192 ? 2.355 5.904 -8.501 1.00 93.56 192 TYR A O 1
ATOM 1526 N N . ARG A 1 193 ? 1.606 3.781 -8.443 1.00 94.50 193 ARG A N 1
ATOM 1527 C CA . ARG A 1 193 ? 0.420 4.132 -7.666 1.00 94.50 193 ARG A CA 1
ATOM 1528 C C . ARG A 1 193 ? -0.158 2.969 -6.876 1.00 94.50 193 ARG A C 1
ATOM 1530 O O . ARG A 1 193 ? -0.269 1.847 -7.369 1.00 94.50 193 ARG A O 1
ATOM 1537 N N . VAL A 1 194 ? -0.587 3.289 -5.659 1.00 97.19 194 VAL A N 1
ATOM 1538 C CA . VAL A 1 194 ? -1.417 2.438 -4.808 1.00 97.19 194 VAL A CA 1
ATOM 1539 C C . VAL A 1 194 ? -2.741 3.146 -4.569 1.00 97.19 194 VAL A C 1
ATOM 1541 O O . VAL A 1 194 ? -2.769 4.328 -4.237 1.00 97.19 194 VAL A O 1
ATOM 1544 N N . ARG A 1 195 ? -3.842 2.413 -4.715 1.00 97.81 195 ARG A N 1
ATOM 1545 C CA . ARG A 1 195 ? -5.188 2.892 -4.389 1.00 97.81 195 ARG A CA 1
ATOM 1546 C C . ARG A 1 195 ? -5.791 2.007 -3.316 1.00 97.81 195 ARG A C 1
ATOM 1548 O O . ARG A 1 195 ? -5.640 0.787 -3.370 1.00 97.81 195 ARG A O 1
ATOM 1555 N N . VAL A 1 196 ? -6.510 2.603 -2.374 1.00 98.38 196 VAL A N 1
ATOM 1556 C CA . VAL A 1 196 ? -7.216 1.862 -1.318 1.00 98.38 196 VAL A CA 1
ATOM 1557 C C . VAL A 1 196 ? -8.700 2.132 -1.446 1.00 98.38 196 VAL A C 1
ATOM 1559 O O . VAL A 1 196 ? -9.124 3.283 -1.492 1.00 98.38 196 VAL A O 1
ATOM 1562 N N . HIS A 1 197 ? -9.498 1.074 -1.502 1.00 98.12 197 HIS A N 1
ATOM 1563 C CA . HIS A 1 197 ? -10.932 1.162 -1.729 1.00 98.12 197 HIS A CA 1
ATOM 1564 C C . HIS A 1 197 ? -11.701 0.518 -0.588 1.00 98.12 197 HIS A C 1
ATOM 1566 O O . HIS A 1 197 ? -11.326 -0.538 -0.080 1.00 98.12 197 HIS A O 1
ATOM 1572 N N . GLY A 1 198 ? -12.831 1.107 -0.225 1.00 96.06 198 GLY A N 1
ATOM 1573 C CA . GLY A 1 198 ? -13.595 0.672 0.930 1.00 96.06 198 GLY A CA 1
ATOM 1574 C C . GLY A 1 198 ? -14.793 1.562 1.186 1.00 96.06 198 GLY A C 1
ATOM 1575 O O . GLY A 1 198 ? -15.306 2.194 0.260 1.00 96.06 198 GLY A O 1
ATOM 1576 N N . LYS A 1 199 ? -15.204 1.605 2.448 1.00 94.06 199 LYS A N 1
ATOM 1577 C CA . LYS A 1 199 ? -16.235 2.507 2.958 1.00 94.06 199 LYS A CA 1
ATOM 1578 C C . LYS A 1 199 ? -15.673 3.358 4.094 1.00 94.06 199 LYS A C 1
ATOM 1580 O O . LYS A 1 199 ? -14.912 2.835 4.911 1.00 94.06 199 LYS A O 1
ATOM 1585 N N . ASP A 1 200 ? -16.062 4.630 4.147 1.00 87.25 200 ASP A N 1
ATOM 1586 C CA . ASP A 1 200 ? -15.843 5.471 5.329 1.00 87.25 200 ASP A CA 1
ATOM 1587 C C . ASP A 1 200 ? -16.856 5.054 6.401 1.00 87.25 200 ASP A C 1
ATOM 1589 O O . ASP A 1 200 ? -18.046 4.918 6.114 1.00 87.25 200 ASP A O 1
ATOM 1593 N N . ILE A 1 201 ? -16.400 4.861 7.638 1.00 77.56 201 ILE A N 1
ATOM 1594 C CA . ILE A 1 201 ? -17.290 4.528 8.758 1.00 77.56 201 ILE A CA 1
ATOM 1595 C C . ILE A 1 201 ? -18.310 5.644 9.047 1.00 77.56 201 ILE A C 1
ATOM 1597 O O . ILE A 1 201 ? -19.383 5.388 9.583 1.00 77.56 201 ILE A O 1
ATOM 1601 N N . ARG A 1 202 ? -17.995 6.891 8.674 1.00 74.88 202 ARG A N 1
ATOM 1602 C CA . ARG A 1 202 ? -18.872 8.052 8.880 1.00 74.88 202 ARG A CA 1
ATOM 1603 C C . ARG A 1 202 ? -19.999 8.156 7.862 1.00 74.88 202 ARG A C 1
ATOM 1605 O O . ARG A 1 202 ? -20.947 8.876 8.132 1.00 74.88 202 ARG A O 1
ATOM 1612 N N . ASP A 1 203 ? -19.907 7.456 6.733 1.00 65.19 203 ASP A N 1
ATOM 1613 C CA . ASP A 1 203 ? -20.987 7.417 5.739 1.00 65.19 203 ASP A CA 1
ATOM 1614 C C . ASP A 1 203 ? -22.110 6.435 6.147 1.00 65.19 203 ASP A C 1
ATOM 1616 O O . ASP A 1 203 ? -23.132 6.350 5.468 1.00 65.19 203 ASP A O 1
ATOM 1620 N N . GLU A 1 204 ? -21.929 5.689 7.248 1.00 52.62 204 GLU A N 1
ATOM 1621 C CA . GLU A 1 204 ? -22.928 4.779 7.833 1.00 52.62 204 GLU A CA 1
ATOM 1622 C C . GLU A 1 204 ? -23.609 5.352 9.105 1.00 52.62 204 GLU A C 1
ATOM 1624 O O . GLU A 1 204 ? -24.428 4.661 9.717 1.00 52.62 204 GLU A O 1
ATOM 1629 N N . LEU A 1 205 ? -23.304 6.605 9.484 1.00 47.75 205 LEU A N 1
ATOM 1630 C CA . LEU A 1 205 ? -23.906 7.356 10.604 1.00 47.75 205 LEU A CA 1
ATOM 1631 C C . LEU A 1 205 ? -24.837 8.471 10.106 1.00 47.75 205 LEU A C 1
ATOM 1633 O O . LEU A 1 205 ? -25.861 8.709 10.787 1.00 47.75 205 LEU A O 1
#